Protein AF-A0A9X8R605-F1 (afdb_monomer_lite)

Structure (mmCIF, N/CA/C/O backbone):
data_AF-A0A9X8R605-F1
#
_entry.id   AF-A0A9X8R605-F1
#
loop_
_atom_site.group_PDB
_atom_site.id
_atom_site.type_symbol
_atom_site.label_atom_id
_atom_site.label_alt_id
_atom_site.label_comp_id
_atom_site.label_asym_id
_atom_site.label_entity_id
_atom_site.label_seq_id
_atom_site.pdbx_PDB_ins_code
_atom_site.Cartn_x
_atom_site.Cartn_y
_atom_site.Cartn_z
_atom_site.occupancy
_atom_site.B_iso_or_equiv
_atom_site.auth_seq_id
_atom_site.auth_comp_id
_atom_site.auth_asym_id
_atom_site.auth_atom_id
_atom_site.pdbx_PDB_model_num
ATOM 1 N N . MET A 1 1 ? -5.976 26.686 13.603 1.00 38.41 1 MET A N 1
ATOM 2 C CA . MET A 1 1 ? -5.845 25.350 12.985 1.00 38.41 1 MET A CA 1
ATOM 3 C C . MET A 1 1 ? -4.443 25.234 12.424 1.00 38.41 1 MET A C 1
ATOM 5 O O . MET A 1 1 ? -4.116 25.939 11.479 1.00 38.41 1 MET A O 1
ATOM 9 N N . THR A 1 2 ? -3.589 24.438 13.057 1.00 45.28 2 THR A N 1
ATOM 10 C CA . THR A 1 2 ? -2.290 24.055 12.496 1.00 45.28 2 THR A CA 1
ATOM 11 C C . THR A 1 2 ? -2.543 23.155 11.288 1.00 45.28 2 THR A C 1
ATOM 13 O O . THR A 1 2 ? -3.348 22.229 11.353 1.00 45.28 2 THR A O 1
ATOM 16 N N . VAL A 1 3 ? -1.917 23.461 10.152 1.00 56.66 3 VAL A N 1
ATOM 17 C CA . VAL A 1 3 ? -1.976 22.585 8.977 1.00 56.66 3 VAL A CA 1
ATOM 18 C C . VAL A 1 3 ? -1.284 21.279 9.362 1.00 56.66 3 VAL A C 1
ATOM 20 O O . VAL A 1 3 ? -0.132 21.308 9.789 1.00 56.66 3 VAL A O 1
ATOM 23 N N . SER A 1 4 ? -1.997 20.152 9.267 1.00 70.88 4 SER A N 1
ATOM 24 C CA . SER A 1 4 ? -1.422 18.835 9.562 1.00 70.88 4 SER A CA 1
ATOM 25 C C . SER A 1 4 ? -0.174 18.611 8.709 1.00 70.88 4 SER A C 1
ATOM 27 O O . SER A 1 4 ? -0.187 18.891 7.506 1.00 70.88 4 SER A O 1
ATOM 29 N N . GLU A 1 5 ? 0.886 18.082 9.323 1.00 83.81 5 GLU A N 1
ATOM 30 C CA . GLU A 1 5 ? 2.152 17.770 8.654 1.00 83.81 5 GLU A CA 1
ATOM 31 C C . GLU A 1 5 ? 1.947 16.913 7.392 1.00 83.81 5 GLU A C 1
ATOM 33 O O . GLU A 1 5 ? 2.614 17.126 6.385 1.00 83.81 5 GLU A O 1
ATOM 38 N N . TYR A 1 6 ? 0.943 16.032 7.414 1.00 88.50 6 TYR A N 1
ATOM 39 C CA . TYR A 1 6 ? 0.618 15.089 6.340 1.00 88.50 6 TYR A CA 1
ATOM 40 C C . TYR A 1 6 ? -0.532 15.558 5.436 1.00 88.50 6 TYR A C 1
ATOM 42 O O . TYR A 1 6 ? -1.102 14.771 4.677 1.00 88.50 6 TYR A O 1
ATOM 50 N N . SER A 1 7 ? -0.903 16.840 5.510 1.00 86.75 7 SER A N 1
ATOM 51 C CA . SER A 1 7 ? -2.018 17.411 4.739 1.00 86.75 7 SER A CA 1
ATOM 52 C C . SER A 1 7 ? -1.867 17.217 3.227 1.00 86.75 7 SER A C 1
ATOM 54 O O . SER A 1 7 ? -2.866 17.010 2.538 1.00 86.75 7 SER A O 1
ATOM 56 N N . GLU A 1 8 ? -0.638 17.217 2.710 1.00 91.56 8 GLU A N 1
ATOM 57 C CA . GLU A 1 8 ? -0.334 16.951 1.300 1.00 91.56 8 GLU A CA 1
ATOM 58 C C . GLU A 1 8 ? -0.683 15.516 0.879 1.00 91.56 8 GLU A C 1
ATOM 60 O O . GLU A 1 8 ? -1.299 15.321 -0.171 1.00 91.56 8 GLU A O 1
ATOM 65 N N . LEU A 1 9 ? -0.368 14.521 1.718 1.00 92.56 9 LEU A N 1
ATOM 66 C CA . LEU A 1 9 ? -0.674 13.112 1.464 1.00 92.56 9 LEU A CA 1
ATOM 67 C C . LEU A 1 9 ? -2.181 12.867 1.537 1.00 92.56 9 LEU A C 1
ATOM 69 O O . LEU A 1 9 ? -2.758 12.244 0.646 1.00 92.56 9 LEU A O 1
ATOM 73 N N . LEU A 1 10 ? -2.837 13.428 2.555 1.00 89.75 10 LEU A N 1
ATOM 74 C CA . LEU A 1 10 ? -4.291 13.367 2.687 1.00 89.75 10 LEU A CA 1
ATOM 75 C C . LEU A 1 10 ? -4.987 14.001 1.473 1.00 89.75 10 LEU A C 1
ATOM 77 O O . LEU A 1 10 ? -5.923 13.427 0.916 1.00 89.75 10 LEU A O 1
ATOM 81 N N . SER A 1 11 ? -4.507 15.166 1.033 1.00 90.06 11 SER A N 1
ATOM 82 C CA . SER A 1 11 ? -5.051 15.868 -0.133 1.00 90.06 11 SER A CA 1
ATOM 83 C C . SER A 1 11 ? -4.856 15.065 -1.415 1.00 90.06 11 SER A C 1
ATOM 85 O O . SER A 1 11 ? -5.794 14.954 -2.196 1.00 90.06 11 SER A O 1
ATOM 87 N N . ALA A 1 12 ? -3.683 14.456 -1.617 1.00 91.00 12 ALA A N 1
ATOM 88 C CA . ALA A 1 12 ? -3.402 13.612 -2.777 1.00 91.00 12 ALA A CA 1
ATOM 89 C C . ALA A 1 12 ? -4.368 12.417 -2.869 1.00 91.00 12 ALA A C 1
ATOM 91 O O . ALA A 1 12 ? -4.915 12.138 -3.938 1.00 91.00 12 ALA A O 1
ATOM 92 N N . GLY A 1 13 ? -4.611 11.751 -1.740 1.00 88.81 13 GLY A N 1
ATOM 93 C CA . GLY A 1 13 ? -5.547 10.638 -1.624 1.00 88.81 13 GLY A CA 1
ATOM 94 C C . GLY A 1 13 ? -6.999 11.008 -1.892 1.00 88.81 13 GLY A C 1
ATOM 95 O O . GLY A 1 13 ? -7.659 10.401 -2.737 1.00 88.81 13 GLY A O 1
ATOM 96 N N . ASN A 1 14 ? -7.475 12.041 -1.198 1.00 86.56 14 ASN A N 1
ATOM 97 C CA . ASN A 1 14 ? -8.842 12.538 -1.336 1.00 86.56 14 ASN A CA 1
ATOM 98 C C . ASN A 1 14 ? -9.106 13.090 -2.731 1.00 86.56 14 ASN A C 1
ATOM 100 O O . ASN A 1 14 ? -10.190 12.894 -3.276 1.00 86.56 14 ASN A O 1
ATOM 104 N N . ASP A 1 15 ? -8.130 13.791 -3.313 1.00 87.06 15 ASP A N 1
ATOM 105 C CA . ASP A 1 15 ? -8.229 14.244 -4.687 1.00 87.06 15 ASP A CA 1
ATOM 106 C C . ASP A 1 15 ? -8.423 13.036 -5.586 1.00 87.06 15 ASP A C 1
ATOM 108 O O . ASP A 1 15 ? -9.448 12.989 -6.257 1.00 87.06 15 ASP A O 1
ATOM 112 N N . PHE A 1 16 ? -7.521 12.048 -5.551 1.00 84.81 16 PHE A N 1
ATOM 113 C CA . PHE A 1 16 ? -7.601 10.849 -6.388 1.00 84.81 16 PHE A CA 1
A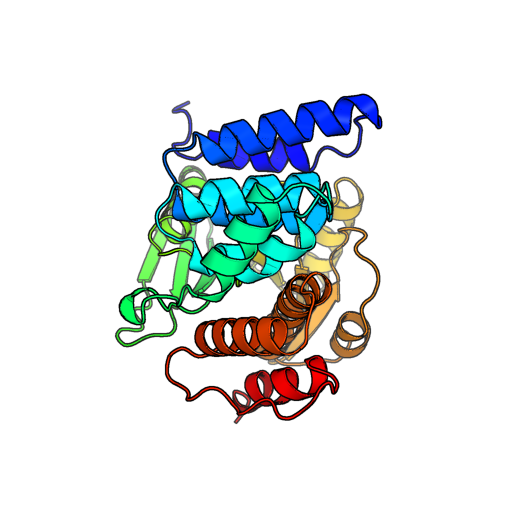TOM 114 C C . PHE A 1 16 ? -8.982 10.173 -6.328 1.00 84.81 16 PHE A C 1
ATOM 116 O O . PHE A 1 16 ? -9.586 9.980 -7.384 1.00 84.81 16 PHE A O 1
ATOM 123 N N . GLY A 1 17 ? -9.522 9.938 -5.126 1.00 75.62 17 GLY A N 1
ATOM 124 C CA . GLY A 1 17 ? -10.799 9.239 -4.923 1.00 75.62 17 GLY A CA 1
ATOM 125 C C . GLY A 1 17 ? -12.074 9.990 -5.331 1.00 75.62 17 GLY A C 1
ATOM 126 O O . GLY A 1 17 ? -13.156 9.406 -5.377 1.00 75.62 17 GLY A O 1
ATOM 127 N N . ARG A 1 18 ? -12.012 11.285 -5.682 1.00 72.06 18 ARG A N 1
ATOM 128 C CA . ARG A 1 18 ? -13.206 12.006 -6.175 1.00 72.06 18 ARG A CA 1
ATOM 129 C C . ARG A 1 18 ? -13.682 11.429 -7.521 1.00 72.06 1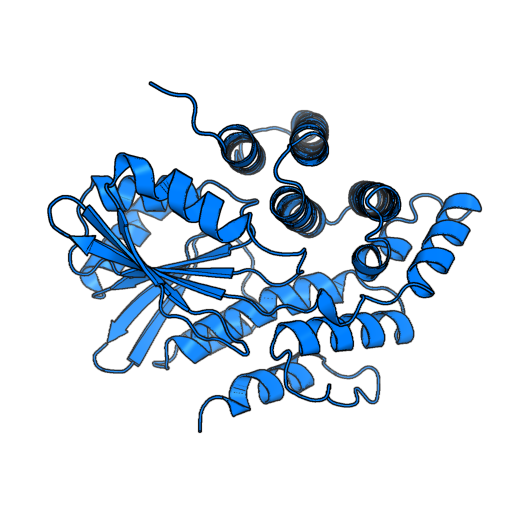8 ARG A C 1
ATOM 131 O O . ARG A 1 18 ? -13.069 11.672 -8.557 1.00 72.06 18 ARG A O 1
ATOM 138 N N . ARG A 1 19 ? -14.807 10.708 -7.519 1.00 59.22 19 ARG A N 1
ATOM 139 C CA . ARG A 1 19 ? -15.358 9.973 -8.681 1.00 59.22 19 ARG A CA 1
ATOM 140 C C . ARG A 1 19 ? -15.967 10.845 -9.801 1.00 59.22 19 ARG A C 1
ATOM 142 O O . ARG A 1 19 ? -16.282 10.319 -10.861 1.00 59.22 19 ARG A O 1
ATOM 149 N N . ASN A 1 20 ? -16.104 12.162 -9.613 1.00 53.03 20 ASN A N 1
ATOM 150 C CA . ASN A 1 20 ? -16.919 13.036 -10.482 1.00 53.03 20 ASN A CA 1
ATOM 151 C C . ASN A 1 20 ? -16.164 13.809 -11.580 1.00 53.03 20 ASN A C 1
ATOM 153 O O . ASN A 1 20 ? -16.689 14.778 -12.126 1.00 53.03 20 ASN A O 1
ATOM 157 N N . ASP A 1 21 ? -14.962 13.383 -11.954 1.00 51.34 21 ASP A N 1
ATOM 158 C CA . ASP A 1 21 ? -14.164 14.094 -12.951 1.00 51.34 21 ASP A CA 1
ATOM 159 C C . ASP A 1 21 ? -14.176 13.329 -14.284 1.00 51.34 21 ASP A C 1
ATOM 161 O O . ASP A 1 21 ? -13.645 12.226 -14.379 1.00 51.34 21 ASP A O 1
ATOM 165 N N . GLY A 1 22 ? -14.743 13.913 -15.347 1.00 51.03 22 GLY A N 1
ATOM 166 C CA . GLY A 1 22 ? -14.735 13.327 -16.696 1.00 51.03 22 GLY A CA 1
ATOM 167 C C . GLY A 1 22 ? -13.338 12.916 -17.214 1.00 51.03 22 GLY A C 1
ATOM 168 O O . GLY A 1 22 ? -12.294 13.280 -16.668 1.00 51.03 22 GLY A O 1
ATOM 169 N N . VAL A 1 23 ? -13.286 12.181 -18.330 1.00 54.84 23 VAL A N 1
ATOM 170 C CA . VAL A 1 23 ? -12.059 11.514 -18.833 1.00 54.84 23 VAL A CA 1
ATOM 171 C C . VAL A 1 23 ? -10.857 12.463 -19.018 1.00 54.84 23 VAL A C 1
ATOM 173 O O . VAL A 1 23 ? -9.728 12.115 -18.679 1.00 54.84 23 VAL A O 1
ATOM 176 N N . ARG A 1 24 ? -11.070 13.696 -19.509 1.00 51.62 24 ARG A N 1
ATOM 177 C CA . ARG A 1 24 ? -9.990 14.697 -19.684 1.00 51.62 24 ARG A CA 1
ATOM 178 C C . ARG A 1 24 ? -9.532 15.347 -18.373 1.00 51.62 24 ARG A C 1
ATOM 180 O O . ARG A 1 24 ? -8.374 15.747 -18.272 1.00 51.62 24 ARG A O 1
ATOM 187 N N . SER A 1 25 ? -10.412 15.471 -17.383 1.00 60.22 25 SER A N 1
ATOM 188 C CA . SER A 1 25 ? -10.047 15.941 -16.040 1.00 60.22 25 SER A CA 1
ATOM 189 C C . SER A 1 25 ? -9.289 14.869 -15.255 1.00 60.22 25 SER A C 1
ATOM 191 O O . SER A 1 25 ? -8.388 15.218 -14.496 1.00 60.22 25 SER A O 1
ATOM 193 N N . SER A 1 26 ? -9.553 13.584 -15.523 1.00 65.06 26 SER A N 1
ATOM 194 C CA . SER A 1 26 ? -8.867 12.451 -14.888 1.00 65.06 26 SER A CA 1
ATOM 195 C C . SER A 1 26 ? -7.351 12.433 -15.148 1.00 65.06 26 SER A C 1
ATOM 197 O O . SER A 1 26 ? -6.566 12.289 -14.212 1.00 65.06 26 SER A O 1
ATOM 199 N N . SER A 1 27 ? -6.890 12.706 -16.377 1.00 70.19 27 SER A N 1
ATOM 200 C CA . SER A 1 27 ? -5.445 12.713 -16.683 1.00 70.19 27 SER A CA 1
ATOM 201 C C . SER A 1 27 ? -4.687 13.882 -16.037 1.00 70.19 27 SER A C 1
ATOM 203 O O . SER A 1 27 ? -3.589 13.697 -15.508 1.00 70.19 27 SER A O 1
ATOM 205 N N . ARG A 1 28 ? -5.278 15.087 -16.018 1.00 78.50 28 ARG A N 1
ATOM 206 C CA . ARG A 1 28 ? -4.700 16.263 -15.336 1.00 78.50 28 ARG A CA 1
ATOM 207 C C . ARG A 1 28 ? -4.629 16.057 -13.828 1.00 78.50 28 ARG A C 1
ATOM 209 O O . ARG A 1 28 ? -3.625 16.393 -13.204 1.00 78.50 28 ARG A O 1
ATOM 216 N N . LYS A 1 29 ? -5.684 15.482 -13.259 1.00 82.88 29 LYS A N 1
ATOM 217 C CA . LYS A 1 29 ? -5.779 15.122 -11.848 1.00 82.88 29 LYS A CA 1
ATOM 218 C C . LYS A 1 29 ? -4.738 14.077 -11.459 1.00 82.88 29 LYS A C 1
ATOM 220 O O . LYS A 1 29 ? -3.982 14.305 -10.523 1.00 82.88 29 LYS A O 1
ATOM 225 N N . SER A 1 30 ? -4.632 12.997 -12.229 1.00 86.69 30 SER A N 1
ATOM 226 C CA . SER A 1 30 ? -3.612 11.961 -12.061 1.00 86.69 30 SER A CA 1
ATOM 227 C C . SER A 1 30 ? -2.196 12.553 -12.063 1.00 86.69 30 SER A C 1
ATOM 229 O O . SER A 1 30 ? -1.405 12.279 -11.162 1.00 86.69 30 SER A O 1
ATOM 231 N N . ALA A 1 31 ? -1.878 13.426 -13.026 1.00 89.25 31 ALA A N 1
ATOM 232 C CA . ALA A 1 31 ? -0.584 14.106 -13.086 1.00 89.25 31 ALA A CA 1
ATOM 233 C C . ALA A 1 31 ? -0.335 15.022 -11.875 1.00 89.25 31 ALA A C 1
ATOM 235 O O . ALA A 1 31 ? 0.771 15.018 -11.333 1.00 89.25 31 ALA A O 1
ATOM 236 N N . ARG A 1 32 ? -1.353 15.771 -11.426 1.00 91.69 32 ARG A N 1
ATOM 237 C CA . ARG A 1 32 ? -1.274 16.625 -10.231 1.00 91.69 32 ARG A CA 1
ATOM 238 C C . ARG A 1 32 ? -0.984 15.805 -8.976 1.00 91.69 32 ARG A C 1
ATOM 240 O O . ARG A 1 32 ? -0.039 16.128 -8.266 1.00 91.69 32 ARG A O 1
ATOM 247 N N . VAL A 1 33 ? -1.749 14.739 -8.745 1.00 93.44 33 VAL A N 1
ATOM 248 C CA . VAL A 1 33 ? -1.576 13.836 -7.596 1.00 93.44 33 VAL A CA 1
ATOM 249 C C . VAL A 1 33 ? -0.177 13.225 -7.605 1.00 93.44 33 VAL A C 1
ATOM 251 O O . VAL A 1 33 ? 0.533 13.298 -6.607 1.00 93.44 33 VAL A O 1
ATOM 254 N N . SER A 1 34 ? 0.283 12.713 -8.749 1.00 94.56 34 SER A N 1
ATOM 255 C CA . SER A 1 34 ? 1.627 12.136 -8.834 1.00 94.56 34 SER A CA 1
ATOM 256 C C . SER A 1 34 ? 2.735 13.159 -8.609 1.00 94.56 34 SER A C 1
ATOM 258 O O . SER A 1 34 ? 3.759 12.814 -8.028 1.00 94.56 34 SER A O 1
ATOM 260 N N . LYS A 1 35 ? 2.547 14.407 -9.059 1.00 94.50 35 LYS A N 1
ATOM 261 C CA . LYS A 1 35 ? 3.488 15.496 -8.785 1.00 94.50 35 LYS A CA 1
ATOM 262 C C . LYS A 1 35 ? 3.550 15.793 -7.286 1.00 94.50 35 LYS A C 1
ATOM 264 O O . LYS A 1 35 ? 4.645 15.815 -6.740 1.00 94.50 35 LYS A O 1
ATOM 269 N N . MET A 1 36 ? 2.397 15.941 -6.627 1.00 94.94 36 MET A N 1
ATOM 270 C CA . MET A 1 36 ? 2.321 16.165 -5.177 1.00 94.94 36 MET A CA 1
ATOM 271 C C . MET A 1 36 ? 3.039 15.056 -4.399 1.00 94.94 36 MET A C 1
ATOM 273 O O . MET A 1 36 ? 3.869 15.345 -3.544 1.00 94.94 36 MET A O 1
ATOM 277 N N . LEU A 1 37 ? 2.778 13.790 -4.737 1.00 95.94 37 LEU A N 1
ATOM 278 C CA . LEU A 1 37 ? 3.428 12.651 -4.085 1.00 95.94 37 LEU A CA 1
ATOM 279 C C . LEU A 1 37 ? 4.933 12.592 -4.382 1.00 95.94 37 LEU A C 1
ATOM 281 O O . LEU A 1 37 ? 5.725 12.331 -3.486 1.00 95.94 37 LEU A O 1
ATOM 285 N N . TYR A 1 38 ? 5.353 12.874 -5.618 1.00 95.12 38 TYR A N 1
ATOM 286 C CA . TYR A 1 38 ? 6.773 12.918 -5.970 1.00 95.12 38 TYR A CA 1
ATOM 287 C C . TYR A 1 38 ? 7.531 14.025 -5.224 1.00 95.12 38 TYR A C 1
ATOM 289 O O . TYR A 1 38 ? 8.686 13.825 -4.845 1.00 95.12 38 TYR A O 1
ATOM 297 N N . GLU A 1 39 ? 6.903 15.180 -5.003 1.00 94.50 39 GLU A N 1
ATOM 298 C CA . GLU A 1 39 ? 7.506 16.341 -4.339 1.00 94.50 39 GLU A CA 1
ATOM 299 C C . GLU A 1 39 ? 7.449 16.255 -2.804 1.00 94.50 39 GLU A C 1
ATOM 301 O O . GLU A 1 39 ? 8.308 16.844 -2.153 1.00 94.50 39 GLU A O 1
ATOM 306 N N . SER A 1 40 ? 6.539 15.454 -2.236 1.00 94.50 40 SER A N 1
ATOM 307 C CA . SER A 1 40 ? 6.346 15.276 -0.785 1.00 94.50 40 SER A CA 1
ATOM 308 C C . SER A 1 40 ? 7.643 15.007 -0.018 1.00 94.50 40 SER A C 1
ATOM 310 O O . SER A 1 40 ? 8.498 14.254 -0.483 1.00 94.50 40 SER A O 1
ATOM 312 N N . LYS A 1 41 ? 7.794 15.560 1.189 1.00 92.38 41 LYS A N 1
ATOM 313 C CA . LYS A 1 41 ? 8.948 15.256 2.061 1.00 92.38 41 LYS A CA 1
ATOM 314 C C . LYS A 1 41 ? 8.887 13.847 2.678 1.00 92.38 41 LYS A C 1
ATOM 316 O O . LYS A 1 41 ? 9.922 13.300 3.048 1.00 92.38 41 LYS A O 1
ATOM 321 N N . HIS A 1 42 ? 7.702 13.242 2.715 1.00 91.38 42 HIS A N 1
ATOM 322 C CA . HIS A 1 42 ? 7.409 11.930 3.300 1.00 91.38 42 HIS A CA 1
ATOM 323 C C . HIS A 1 42 ? 7.654 10.811 2.278 1.00 91.38 42 HIS A C 1
ATOM 325 O O . HIS A 1 42 ? 6.722 10.205 1.739 1.00 91.38 42 HIS A O 1
ATOM 331 N N . LYS A 1 43 ? 8.919 10.613 1.878 1.00 90.81 43 LYS A N 1
ATOM 332 C CA . LYS A 1 43 ? 9.268 9.825 0.678 1.00 90.81 43 LYS A CA 1
ATOM 333 C C . LYS A 1 43 ? 8.830 8.358 0.734 1.00 90.81 43 LYS A C 1
ATOM 335 O O . LYS A 1 43 ? 8.148 7.951 -0.205 1.00 90.81 43 LYS A O 1
ATOM 340 N N . PRO A 1 44 ? 9.141 7.553 1.769 1.00 91.38 44 PRO A N 1
ATOM 341 C CA . PRO A 1 44 ? 8.726 6.151 1.767 1.00 91.38 44 PRO A CA 1
ATOM 342 C C . PRO A 1 44 ? 7.206 6.001 1.658 1.00 91.38 44 PRO A C 1
ATOM 344 O O . PRO A 1 44 ? 6.720 5.225 0.832 1.00 91.38 44 PRO A O 1
ATOM 347 N N . LEU A 1 45 ? 6.447 6.805 2.410 1.00 94.56 45 LEU A N 1
ATOM 348 C CA . LEU A 1 45 ? 4.989 6.761 2.394 1.00 94.56 45 LEU A CA 1
ATOM 349 C C . LEU A 1 45 ? 4.404 7.258 1.063 1.00 94.56 45 LEU A C 1
ATOM 351 O O . LEU A 1 45 ? 3.586 6.569 0.456 1.00 94.56 45 LEU A O 1
ATOM 355 N N . SER A 1 46 ? 4.860 8.402 0.549 1.00 96.50 46 SER A N 1
ATOM 356 C CA . SER A 1 46 ? 4.401 8.941 -0.742 1.00 96.50 46 SER A CA 1
ATOM 357 C C . SER A 1 46 ? 4.752 8.036 -1.930 1.00 96.50 46 SER A C 1
ATOM 359 O O . SER A 1 46 ? 3.961 7.912 -2.866 1.00 96.50 46 SER A O 1
ATOM 361 N N . PHE A 1 47 ? 5.881 7.326 -1.887 1.00 97.19 47 PHE A N 1
ATOM 362 C CA . PHE A 1 47 ? 6.233 6.298 -2.868 1.00 97.19 47 PHE A CA 1
ATOM 363 C C . PHE A 1 47 ? 5.287 5.100 -2.817 1.00 97.19 47 PHE A C 1
ATOM 365 O O . PHE A 1 47 ? 4.858 4.615 -3.866 1.00 97.19 47 PHE A O 1
ATOM 372 N N . ARG A 1 48 ? 4.895 4.654 -1.621 1.00 96.44 48 ARG A N 1
ATOM 373 C CA . ARG A 1 48 ? 3.860 3.621 -1.467 1.00 96.44 48 ARG A CA 1
ATOM 374 C C . ARG A 1 48 ? 2.505 4.107 -1.994 1.00 96.44 48 ARG A C 1
ATOM 376 O O . ARG A 1 48 ? 1.819 3.350 -2.676 1.00 96.44 48 ARG A O 1
ATOM 383 N N . MET A 1 49 ? 2.153 5.379 -1.796 1.00 96.62 49 MET A N 1
ATOM 384 C CA . MET A 1 49 ? 0.953 5.979 -2.401 1.00 96.62 49 MET A CA 1
ATOM 385 C C . MET A 1 49 ? 1.037 6.045 -3.937 1.00 96.62 49 MET A C 1
ATOM 387 O O . MET A 1 49 ? 0.050 5.771 -4.619 1.00 96.62 49 MET A O 1
ATOM 391 N N . LEU A 1 50 ? 2.214 6.334 -4.511 1.00 96.75 50 LEU A N 1
ATOM 392 C CA . LEU A 1 50 ? 2.438 6.265 -5.963 1.00 96.75 50 LEU A CA 1
ATOM 393 C C . LEU A 1 50 ? 2.253 4.843 -6.504 1.00 96.75 50 LEU A C 1
ATOM 395 O O . LEU A 1 50 ? 1.719 4.682 -7.601 1.00 96.75 50 LEU A O 1
ATOM 399 N N . VAL A 1 51 ? 2.648 3.815 -5.745 1.00 96.50 51 VAL A N 1
ATOM 400 C CA . VAL A 1 51 ? 2.373 2.409 -6.085 1.00 96.50 51 VAL A CA 1
ATOM 401 C C . VAL A 1 51 ? 0.872 2.138 -6.105 1.00 96.50 51 VAL A C 1
ATOM 403 O O . VAL A 1 51 ? 0.386 1.547 -7.069 1.00 96.50 51 VAL A O 1
ATOM 406 N N . GLN A 1 52 ? 0.123 2.592 -5.090 1.00 93.44 52 GLN A N 1
ATOM 407 C CA . GLN A 1 52 ? -1.341 2.463 -5.078 1.00 93.44 52 GLN A CA 1
ATOM 408 C C . GLN A 1 52 ? -1.956 3.131 -6.310 1.00 93.44 52 GLN A C 1
ATOM 410 O O . GLN A 1 52 ? -2.757 2.513 -7.012 1.00 93.44 52 GLN A O 1
ATOM 415 N N . GLN A 1 53 ? -1.518 4.353 -6.624 1.00 93.81 53 GLN A N 1
ATOM 416 C CA . GLN A 1 53 ? -1.985 5.094 -7.791 1.00 93.81 53 GLN A CA 1
ATOM 417 C C . GLN A 1 53 ? -1.682 4.332 -9.088 1.00 93.81 53 GLN A C 1
ATOM 419 O O . GLN A 1 53 ? -2.558 4.175 -9.936 1.00 93.81 53 GLN A O 1
ATOM 424 N N . ALA A 1 54 ? -0.456 3.824 -9.238 1.00 94.06 54 ALA A N 1
ATOM 425 C CA . ALA A 1 54 ? -0.030 3.097 -10.426 1.00 94.06 54 ALA A CA 1
ATOM 426 C C . ALA A 1 54 ? -0.829 1.816 -10.655 1.00 94.06 54 ALA A C 1
ATOM 428 O O . ALA A 1 54 ? -1.258 1.560 -11.778 1.00 94.06 54 ALA A O 1
ATOM 429 N N . LEU A 1 55 ? -1.060 1.040 -9.598 1.00 91.25 55 LEU A N 1
ATOM 430 C CA . LEU A 1 55 ? -1.807 -0.211 -9.678 1.00 91.25 55 LEU A CA 1
ATOM 431 C C . LEU A 1 55 ? -3.303 0.013 -9.940 1.00 91.25 55 LEU A C 1
ATOM 433 O O . LEU A 1 55 ? -3.906 -0.782 -10.654 1.00 91.25 55 LEU A O 1
ATOM 437 N N . ARG A 1 56 ? -3.891 1.101 -9.421 1.00 88.62 56 ARG A N 1
ATOM 438 C CA . ARG A 1 56 ? -5.284 1.482 -9.715 1.00 88.62 56 ARG A CA 1
ATOM 439 C C . ARG A 1 56 ? -5.462 1.999 -11.141 1.00 88.62 56 ARG A C 1
ATOM 441 O O . ARG A 1 56 ? -6.441 1.661 -11.792 1.00 88.62 56 ARG A O 1
ATOM 448 N N . GLU A 1 57 ? -4.532 2.819 -11.631 1.00 89.25 57 GLU A N 1
ATOM 449 C CA . GLU A 1 57 ? -4.604 3.360 -12.994 1.00 89.25 57 GLU A CA 1
ATOM 450 C C . GLU A 1 57 ? -4.267 2.308 -14.055 1.00 89.25 57 GLU A C 1
ATOM 452 O O . GLU A 1 57 ? -4.838 2.331 -15.142 1.00 89.25 57 GLU A O 1
ATOM 457 N N . GLY A 1 58 ? -3.321 1.407 -13.779 1.00 90.12 58 GLY A N 1
ATOM 458 C CA . GLY A 1 58 ? -3.007 0.281 -14.660 1.00 90.12 58 GLY A CA 1
ATOM 459 C C . GLY A 1 58 ? -2.403 0.661 -16.020 1.00 90.12 58 GLY A C 1
ATOM 460 O O . GLY A 1 58 ? -2.382 -0.163 -16.933 1.00 90.12 58 GLY A O 1
ATOM 461 N N . THR A 1 59 ? -1.935 1.903 -16.204 1.00 92.19 59 THR A N 1
ATOM 462 C CA . THR A 1 59 ? -1.470 2.392 -17.516 1.00 92.19 59 THR A CA 1
ATOM 463 C C . THR A 1 59 ? 0.050 2.278 -17.692 1.00 92.19 59 THR A C 1
ATOM 465 O O . THR A 1 59 ? 0.807 2.589 -16.766 1.00 92.19 59 THR A O 1
ATOM 468 N N . PRO A 1 60 ? 0.543 1.985 -18.916 1.00 94.00 60 PRO A N 1
ATOM 469 C CA . PRO A 1 60 ? 1.977 2.009 -19.217 1.00 94.00 60 PRO A CA 1
ATOM 470 C C . PRO A 1 60 ? 2.649 3.352 -18.905 1.00 94.00 60 PRO A C 1
ATOM 472 O O . PRO A 1 60 ? 3.784 3.392 -18.442 1.00 94.00 60 PRO A O 1
ATOM 475 N N . HIS A 1 61 ? 1.953 4.475 -19.109 1.00 93.88 61 HIS A N 1
ATOM 476 C CA . HIS A 1 61 ? 2.497 5.796 -18.784 1.00 93.88 61 HIS A CA 1
ATOM 477 C C . HIS A 1 61 ? 2.752 5.970 -17.286 1.00 93.88 61 HIS A C 1
ATOM 479 O O . HIS A 1 61 ? 3.779 6.539 -16.907 1.00 93.88 61 HIS A O 1
ATOM 485 N N . ARG A 1 62 ? 1.847 5.468 -16.439 1.00 93.88 62 ARG A N 1
ATOM 486 C CA . ARG A 1 62 ? 2.004 5.547 -14.989 1.00 93.88 62 ARG A CA 1
ATOM 487 C C . ARG A 1 62 ? 3.075 4.585 -14.483 1.00 93.88 62 ARG A C 1
ATOM 489 O O . ARG A 1 62 ? 3.886 4.981 -13.650 1.00 93.88 62 ARG A O 1
ATOM 496 N N . PHE A 1 63 ? 3.143 3.382 -15.051 1.00 96.44 63 PHE A N 1
ATOM 497 C CA . PHE A 1 63 ? 4.219 2.426 -14.783 1.00 96.44 63 PHE A CA 1
ATOM 498 C C . PHE A 1 63 ? 5.593 2.979 -15.173 1.00 96.44 63 PHE A C 1
ATOM 500 O O . PHE A 1 63 ? 6.530 2.903 -14.387 1.00 96.44 63 PHE A O 1
ATOM 507 N N . ARG A 1 64 ? 5.706 3.642 -16.330 1.00 96.38 64 ARG A N 1
ATOM 508 C CA . ARG A 1 64 ? 6.937 4.339 -16.729 1.00 96.38 64 ARG A CA 1
ATOM 509 C C . ARG A 1 64 ? 7.327 5.416 -15.723 1.00 96.38 64 ARG A C 1
ATOM 511 O O . ARG A 1 64 ? 8.474 5.474 -15.298 1.00 96.38 64 ARG A O 1
ATOM 518 N N . PHE A 1 65 ? 6.363 6.255 -15.336 1.00 96.31 65 PHE A N 1
ATOM 519 C CA . PHE A 1 65 ? 6.593 7.332 -14.379 1.00 96.31 65 PHE A CA 1
ATOM 520 C C . PHE A 1 65 ? 7.138 6.801 -13.049 1.00 96.31 65 PHE A C 1
ATOM 522 O O . PHE A 1 65 ? 8.157 7.297 -12.581 1.00 96.31 65 PHE A O 1
ATOM 529 N N . ILE A 1 66 ? 6.503 5.784 -12.455 1.00 96.38 66 ILE A N 1
ATOM 530 C CA . ILE A 1 66 ? 6.963 5.240 -11.170 1.00 96.38 66 ILE A CA 1
ATOM 531 C C . ILE A 1 66 ? 8.326 4.542 -11.296 1.00 96.38 66 ILE A C 1
ATOM 533 O O . ILE A 1 66 ? 9.167 4.701 -10.415 1.00 96.38 66 ILE A O 1
ATOM 537 N N . THR A 1 67 ? 8.602 3.864 -12.419 1.00 97.25 67 THR A N 1
ATOM 538 C CA . THR A 1 67 ? 9.940 3.327 -12.713 1.00 97.25 67 THR A CA 1
ATOM 539 C C . THR A 1 67 ? 10.999 4.429 -12.719 1.00 97.25 67 THR A C 1
ATOM 541 O O . THR A 1 67 ? 12.035 4.278 -12.072 1.00 97.25 67 THR A O 1
ATOM 544 N N . ASP A 1 68 ? 10.739 5.550 -13.395 1.00 96.06 68 ASP A N 1
ATOM 545 C CA . ASP A 1 68 ? 11.669 6.682 -13.441 1.00 96.06 68 ASP A CA 1
ATOM 546 C C . ASP A 1 68 ? 11.872 7.316 -12.056 1.00 96.06 68 ASP A C 1
ATOM 548 O O . ASP A 1 68 ? 13.000 7.673 -11.710 1.00 96.06 68 ASP A O 1
ATOM 552 N N . VAL A 1 69 ? 10.807 7.433 -11.253 1.00 96.75 69 VAL A N 1
ATOM 553 C CA . VAL A 1 69 ? 10.876 7.937 -9.871 1.00 96.75 69 VAL A CA 1
ATOM 554 C C . VAL A 1 69 ? 11.779 7.052 -9.016 1.00 96.75 69 VAL A C 1
ATOM 556 O O . VAL A 1 69 ? 12.725 7.552 -8.414 1.00 96.75 69 VAL A O 1
ATOM 559 N N . PHE A 1 70 ? 11.551 5.739 -9.002 1.00 97.31 70 PHE A N 1
ATOM 560 C CA . PHE A 1 70 ? 12.325 4.811 -8.172 1.00 97.31 70 PHE A CA 1
ATOM 561 C C . PHE A 1 70 ? 13.782 4.695 -8.594 1.00 97.31 70 PHE A C 1
ATOM 563 O O . PHE A 1 70 ? 14.661 4.588 -7.741 1.00 97.31 70 PHE A O 1
ATOM 570 N N . CYS A 1 71 ? 14.064 4.791 -9.892 1.00 95.75 71 CYS A N 1
ATOM 571 C CA . CYS A 1 71 ? 15.445 4.813 -10.351 1.00 95.75 71 CYS A CA 1
ATOM 572 C C . CYS A 1 71 ? 16.184 6.110 -9.993 1.00 95.75 71 CYS A C 1
ATOM 574 O O . CYS A 1 71 ? 17.405 6.093 -9.929 1.00 95.75 71 CYS A O 1
ATOM 576 N N . LYS A 1 72 ? 15.476 7.231 -9.796 1.00 94.44 72 LYS A N 1
ATOM 577 C CA . LYS A 1 72 ? 16.070 8.492 -9.314 1.00 94.44 72 LYS A CA 1
ATOM 578 C C . LYS A 1 72 ? 16.216 8.543 -7.794 1.00 94.44 72 LYS A C 1
ATOM 580 O O . LYS A 1 72 ? 16.997 9.342 -7.301 1.00 94.44 72 LYS A O 1
ATOM 585 N N . ALA A 1 73 ? 15.433 7.745 -7.075 1.00 92.12 73 ALA A N 1
ATOM 586 C CA . ALA A 1 73 ? 15.391 7.713 -5.618 1.00 92.12 73 ALA A CA 1
ATOM 587 C C . ALA A 1 73 ? 16.257 6.592 -5.013 1.00 92.12 73 ALA A C 1
ATOM 589 O O . ALA A 1 73 ? 15.997 6.170 -3.891 1.00 92.12 73 ALA A O 1
ATOM 590 N N . ASP A 1 74 ? 17.221 6.062 -5.774 1.00 87.56 74 ASP A N 1
ATOM 591 C CA . ASP A 1 74 ? 18.136 4.984 -5.367 1.00 87.56 74 ASP A CA 1
ATOM 592 C C . ASP A 1 74 ? 17.457 3.696 -4.854 1.00 87.56 74 ASP A C 1
ATOM 594 O O . ASP A 1 74 ? 18.064 2.867 -4.181 1.00 87.56 74 ASP A O 1
ATOM 598 N N . ILE A 1 75 ? 16.201 3.464 -5.253 1.00 94.88 75 ILE A N 1
ATOM 599 C CA . ILE A 1 75 ? 15.421 2.252 -4.949 1.00 94.88 75 ILE A CA 1
ATOM 600 C C . ILE A 1 75 ? 14.962 1.551 -6.230 1.00 94.88 75 ILE A C 1
ATOM 602 O O . ILE A 1 75 ? 13.860 1.015 -6.314 1.00 94.88 75 ILE A O 1
ATOM 606 N N . ALA A 1 76 ? 15.815 1.543 -7.257 1.00 96.12 76 ALA A N 1
ATOM 607 C CA . ALA A 1 76 ? 15.506 0.985 -8.576 1.00 96.12 76 ALA A CA 1
ATOM 608 C C . ALA A 1 76 ? 14.976 -0.464 -8.533 1.00 96.12 76 ALA A C 1
ATOM 610 O O . ALA A 1 76 ? 14.165 -0.833 -9.377 1.00 96.12 76 ALA A O 1
ATOM 611 N N . TRP A 1 77 ? 15.360 -1.264 -7.531 1.00 95.19 77 TRP A N 1
ATOM 612 C CA . TRP A 1 77 ? 14.825 -2.613 -7.300 1.00 95.19 77 TRP A CA 1
ATOM 613 C C . TRP A 1 77 ? 13.292 -2.636 -7.144 1.00 95.19 77 TRP A C 1
ATOM 615 O O . TRP A 1 77 ? 12.641 -3.574 -7.599 1.00 95.19 77 TRP A O 1
ATOM 625 N N . ALA A 1 78 ? 12.695 -1.585 -6.570 1.00 96.38 78 ALA A N 1
ATOM 626 C CA . ALA A 1 78 ? 11.251 -1.467 -6.377 1.00 96.38 78 ALA A CA 1
ATOM 627 C C . ALA A 1 78 ? 10.497 -1.190 -7.691 1.00 96.38 78 ALA A C 1
ATOM 629 O O . ALA A 1 78 ? 9.274 -1.315 -7.763 1.00 96.38 78 ALA A O 1
ATOM 630 N N . ALA A 1 79 ? 11.204 -0.819 -8.763 1.00 97.31 79 ALA A N 1
ATOM 631 C CA . ALA A 1 79 ? 10.599 -0.589 -10.070 1.00 97.31 79 ALA A CA 1
ATOM 632 C C . ALA A 1 79 ? 10.317 -1.884 -10.842 1.00 97.31 79 ALA A C 1
ATOM 634 O O . ALA A 1 79 ? 9.660 -1.827 -11.885 1.00 97.31 79 ALA A O 1
ATOM 635 N N . LEU A 1 80 ? 10.804 -3.031 -10.357 1.00 96.50 80 LEU A N 1
ATOM 636 C CA . LEU A 1 80 ? 10.772 -4.307 -11.070 1.00 96.50 80 LEU A CA 1
ATOM 637 C C . LEU A 1 80 ? 9.377 -4.710 -11.582 1.00 96.50 80 LEU A C 1
ATOM 639 O O . LEU A 1 80 ? 9.285 -5.067 -12.760 1.00 96.50 80 LEU A O 1
ATOM 643 N N . PRO A 1 81 ? 8.279 -4.585 -10.802 1.00 95.69 81 PRO A N 1
ATOM 644 C CA . PRO A 1 81 ? 6.949 -4.943 -11.299 1.00 95.69 81 PRO A CA 1
ATOM 645 C C . PRO A 1 81 ? 6.477 -4.072 -12.472 1.00 95.69 81 PRO A C 1
ATOM 647 O O . PRO A 1 81 ? 5.709 -4.517 -13.323 1.00 95.69 81 PRO A O 1
ATOM 650 N N . PHE A 1 82 ? 6.952 -2.828 -12.530 1.00 97.00 82 PHE A N 1
ATOM 651 C CA . PHE A 1 82 ? 6.464 -1.794 -13.439 1.00 97.00 82 PHE A CA 1
ATOM 652 C C . PHE A 1 82 ? 7.323 -1.646 -14.693 1.00 97.00 82 PHE A C 1
ATOM 654 O O . PHE A 1 82 ? 6.818 -1.239 -15.736 1.00 97.00 82 PHE A O 1
ATOM 661 N N . ALA A 1 83 ? 8.609 -1.989 -14.620 1.00 96.38 83 ALA A N 1
ATOM 662 C CA . ALA A 1 83 ? 9.604 -1.589 -15.609 1.00 96.38 83 ALA A CA 1
ATOM 663 C C . ALA A 1 83 ? 9.272 -2.030 -17.045 1.00 96.38 83 ALA A C 1
ATOM 665 O O . ALA A 1 83 ? 9.290 -1.212 -17.966 1.00 96.38 83 ALA A O 1
ATOM 666 N N . ARG A 1 84 ? 8.904 -3.303 -17.252 1.00 95.06 84 ARG A N 1
ATOM 667 C CA . ARG A 1 84 ? 8.475 -3.794 -18.578 1.00 95.06 84 ARG A CA 1
ATOM 668 C C . ARG A 1 84 ? 7.070 -3.343 -18.957 1.00 95.06 84 ARG A C 1
ATOM 670 O O . ARG A 1 84 ? 6.815 -3.066 -20.127 1.00 95.06 84 ARG A O 1
ATOM 677 N N . ALA A 1 85 ? 6.159 -3.284 -17.988 1.00 94.81 85 ALA A N 1
ATOM 678 C CA . ALA A 1 85 ? 4.789 -2.829 -18.212 1.00 94.81 85 ALA A CA 1
ATOM 679 C C . ALA A 1 85 ? 4.735 -1.338 -18.603 1.00 94.81 85 ALA A C 1
ATOM 681 O O . ALA A 1 85 ? 3.818 -0.916 -19.303 1.00 94.81 85 ALA A O 1
ATOM 682 N N . GLY A 1 86 ? 5.744 -0.561 -18.202 1.00 95.12 86 GLY A N 1
ATOM 683 C CA . GLY A 1 86 ? 5.920 0.853 -18.514 1.00 95.12 86 GLY A CA 1
ATOM 684 C C . GLY A 1 86 ? 6.578 1.159 -19.860 1.00 95.12 86 GLY A C 1
ATOM 685 O O . GLY A 1 86 ? 6.785 2.330 -20.182 1.00 95.12 86 GLY A O 1
ATOM 686 N N . ILE A 1 87 ? 6.905 0.154 -20.680 1.00 95.94 87 ILE A N 1
ATOM 687 C CA . ILE A 1 87 ? 7.416 0.399 -22.034 1.00 95.94 87 ILE A CA 1
ATOM 688 C C . ILE A 1 87 ? 6.260 0.888 -22.910 1.00 95.94 87 ILE A C 1
ATOM 690 O O . ILE A 1 87 ? 5.437 0.122 -23.403 1.00 95.94 87 ILE A O 1
ATOM 694 N N . THR A 1 88 ? 6.207 2.204 -23.081 1.00 94.31 88 THR A N 1
ATOM 695 C CA . THR A 1 88 ? 5.206 2.908 -23.899 1.00 94.31 88 THR A CA 1
ATOM 696 C C . THR A 1 88 ? 5.527 2.887 -25.393 1.00 94.31 88 THR A C 1
ATOM 698 O O . THR A 1 88 ? 4.623 3.010 -26.210 1.00 94.31 88 THR A O 1
ATOM 701 N N . ASP A 1 89 ? 6.805 2.739 -25.751 1.00 92.19 89 ASP A N 1
ATOM 702 C CA . ASP A 1 89 ? 7.264 2.645 -27.136 1.00 92.19 89 ASP A CA 1
ATOM 703 C C . ASP A 1 89 ? 8.312 1.533 -27.255 1.00 92.19 89 ASP A C 1
ATOM 705 O O . ASP A 1 89 ? 9.425 1.638 -26.739 1.00 92.19 89 ASP A O 1
ATOM 709 N N . SER A 1 90 ? 7.947 0.465 -27.966 1.00 88.00 90 SER A N 1
ATOM 710 C CA . SER A 1 90 ? 8.793 -0.715 -28.192 1.00 88.00 90 SER A CA 1
ATOM 711 C C . SER A 1 90 ? 10.062 -0.430 -29.003 1.00 88.00 90 SER A C 1
ATOM 713 O O . SER A 1 90 ? 10.993 -1.231 -28.972 1.00 88.00 90 SER A O 1
ATOM 715 N N . LYS A 1 91 ? 10.142 0.705 -29.706 1.00 93.88 91 LYS A N 1
ATOM 716 C CA . LYS A 1 91 ? 11.348 1.133 -30.432 1.00 93.88 91 LYS A CA 1
ATOM 717 C C . LYS A 1 91 ? 12.271 1.991 -29.567 1.00 93.88 91 LYS A C 1
ATOM 719 O O . LYS A 1 91 ? 13.424 2.231 -29.933 1.00 93.88 91 LYS A O 1
ATOM 724 N N . SER A 1 92 ? 11.799 2.423 -28.399 1.00 94.56 92 SER A N 1
ATOM 725 C CA . SER A 1 92 ? 12.525 3.312 -27.504 1.00 94.56 92 SER A CA 1
ATOM 726 C C . SER A 1 92 ? 13.619 2.571 -26.732 1.00 94.56 92 SER A C 1
ATOM 728 O O . SER A 1 92 ? 13.398 1.996 -25.664 1.00 94.56 92 SER A O 1
ATOM 730 N N . GLN A 1 93 ? 14.842 2.601 -27.267 1.00 94.81 93 GLN A N 1
ATOM 731 C CA . GLN A 1 93 ? 15.985 1.875 -26.700 1.00 94.81 93 GLN A CA 1
ATOM 732 C C . GLN A 1 93 ? 16.289 2.253 -25.249 1.00 94.81 93 GLN A C 1
ATOM 734 O O . GLN A 1 93 ? 16.700 1.397 -24.470 1.00 94.81 93 GLN A O 1
ATOM 739 N N . TRP A 1 94 ? 16.073 3.509 -24.856 1.00 95.12 94 TRP A N 1
ATOM 740 C CA . TRP A 1 94 ? 16.328 3.931 -23.481 1.00 95.12 94 TRP A CA 1
ATOM 741 C C . TRP A 1 94 ? 15.337 3.304 -22.486 1.00 95.12 94 TRP A C 1
ATOM 743 O O . TRP A 1 94 ? 15.759 2.938 -21.393 1.00 95.12 94 TRP A O 1
ATOM 753 N N . GLN A 1 95 ? 14.063 3.104 -22.866 1.00 95.06 95 GLN A N 1
ATOM 754 C CA . GLN A 1 95 ? 13.059 2.436 -22.018 1.00 95.06 95 GLN A CA 1
ATOM 755 C C . GLN A 1 95 ? 13.425 0.964 -21.817 1.00 95.06 95 GLN A C 1
ATOM 757 O O . GLN A 1 95 ? 13.408 0.456 -20.699 1.00 95.06 95 GLN A O 1
ATOM 762 N N . ILE A 1 96 ? 13.840 0.296 -22.897 1.00 94.69 96 ILE A N 1
ATOM 763 C CA . ILE A 1 96 ? 14.286 -1.101 -22.854 1.00 94.69 96 ILE A CA 1
ATOM 764 C C . ILE A 1 96 ? 15.542 -1.244 -21.987 1.00 94.69 96 ILE A C 1
ATOM 766 O O . ILE A 1 96 ? 15.610 -2.141 -21.149 1.00 94.69 96 ILE A O 1
ATOM 770 N N . ARG A 1 97 ? 16.538 -0.363 -22.164 1.00 94.69 97 ARG A N 1
ATOM 771 C CA . ARG A 1 97 ? 17.762 -0.370 -21.345 1.00 94.69 97 ARG A CA 1
ATOM 772 C C . ARG A 1 97 ? 17.452 -0.136 -19.870 1.00 94.69 97 ARG A C 1
ATOM 774 O O . ARG A 1 97 ? 17.981 -0.863 -19.042 1.00 94.69 97 ARG A O 1
ATOM 781 N N . ARG A 1 98 ? 16.561 0.810 -19.555 1.00 94.50 98 ARG A N 1
ATOM 782 C CA . ARG A 1 98 ? 16.116 1.074 -18.182 1.00 94.50 98 ARG A CA 1
ATOM 783 C C . ARG A 1 98 ? 15.464 -0.156 -17.553 1.00 94.50 98 ARG A C 1
ATOM 785 O O . ARG A 1 98 ? 15.790 -0.498 -16.424 1.00 94.50 98 ARG A O 1
ATOM 792 N N . ALA A 1 99 ? 14.578 -0.839 -18.278 1.00 94.81 99 ALA A N 1
ATOM 793 C CA . ALA A 1 99 ? 13.937 -2.045 -17.761 1.00 94.81 99 ALA A CA 1
ATOM 794 C C . ALA A 1 99 ? 14.949 -3.167 -17.478 1.00 94.81 99 ALA A C 1
ATOM 796 O O . ALA A 1 99 ? 14.893 -3.787 -16.420 1.00 94.81 99 ALA A O 1
ATOM 797 N N . LYS A 1 100 ? 15.927 -3.361 -18.372 1.00 94.06 100 LYS A N 1
ATOM 798 C CA . LYS A 1 100 ? 17.033 -4.307 -18.154 1.00 94.06 100 LYS A CA 1
ATOM 799 C C . LYS A 1 100 ? 17.916 -3.925 -16.968 1.00 94.06 100 LYS A C 1
ATOM 801 O O . LYS A 1 100 ? 18.373 -4.803 -16.249 1.00 94.06 100 LYS A O 1
ATOM 806 N N . GLU A 1 101 ? 18.164 -2.634 -16.763 1.00 94.88 101 GLU A N 1
ATOM 807 C CA . GLU A 1 101 ? 18.915 -2.157 -15.602 1.00 94.88 101 GLU A CA 1
ATOM 808 C C . GLU A 1 101 ? 18.191 -2.519 -14.304 1.00 94.88 101 GLU A C 1
ATOM 810 O O . GLU A 1 101 ? 18.813 -3.076 -13.406 1.00 94.88 101 GLU A O 1
ATOM 815 N N . VAL A 1 102 ? 16.881 -2.261 -14.232 1.00 96.31 102 VAL A N 1
ATOM 816 C CA . VAL A 1 102 ? 16.034 -2.599 -13.079 1.00 96.31 102 VAL A CA 1
ATOM 817 C C . VAL A 1 102 ? 16.028 -4.104 -12.794 1.00 96.31 102 VAL A C 1
ATOM 819 O O . VAL A 1 102 ? 16.127 -4.493 -11.636 1.00 96.31 102 VAL A O 1
ATOM 822 N N . GLU A 1 103 ? 15.970 -4.953 -13.825 1.00 93.69 103 GLU A N 1
ATOM 823 C CA . GLU A 1 103 ? 16.045 -6.421 -13.684 1.00 93.69 103 GLU A CA 1
ATOM 824 C C . GLU A 1 103 ? 17.346 -6.910 -13.032 1.00 93.69 103 GLU A C 1
ATOM 826 O O . GLU A 1 103 ? 17.371 -7.992 -12.453 1.00 93.69 103 GLU A O 1
ATOM 831 N N . GLY A 1 104 ? 18.421 -6.122 -13.113 1.00 92.25 104 GLY A N 1
ATOM 832 C CA . GLY A 1 104 ? 19.695 -6.413 -12.459 1.00 92.25 104 GLY A CA 1
ATOM 833 C C . GLY A 1 104 ? 19.817 -5.863 -11.035 1.00 92.25 104 GLY A C 1
ATOM 834 O O . GLY A 1 104 ? 20.878 -6.008 -10.430 1.00 92.25 104 GLY A O 1
ATOM 835 N N . LYS A 1 105 ? 18.787 -5.195 -10.497 1.00 94.50 105 LYS A N 1
ATOM 836 C CA . LYS A 1 105 ? 18.813 -4.601 -9.152 1.00 94.50 105 LYS A CA 1
ATOM 837 C C . LYS A 1 105 ? 18.121 -5.510 -8.146 1.00 94.50 105 LYS A C 1
ATOM 839 O O . LYS A 1 105 ? 16.987 -5.934 -8.347 1.00 94.50 105 LYS A O 1
ATOM 844 N N . SER A 1 106 ? 18.777 -5.737 -7.015 1.00 91.44 106 SER A N 1
ATOM 845 C CA . SER A 1 106 ? 18.209 -6.440 -5.869 1.00 91.44 106 SER A CA 1
ATOM 846 C C . SER A 1 106 ? 17.881 -5.470 -4.736 1.00 91.44 106 SER A C 1
ATOM 848 O O . SER A 1 106 ? 18.514 -4.425 -4.574 1.00 91.44 106 SER A O 1
ATOM 850 N N . ARG A 1 107 ? 16.863 -5.823 -3.947 1.00 91.94 107 ARG A N 1
ATOM 851 C CA . ARG A 1 107 ? 16.557 -5.131 -2.696 1.00 91.94 107 ARG A CA 1
ATOM 852 C C . ARG A 1 107 ? 17.679 -5.386 -1.679 1.00 91.94 107 ARG A C 1
ATOM 854 O O . ARG A 1 107 ? 17.990 -6.560 -1.456 1.00 91.94 107 ARG A O 1
ATOM 861 N N . PRO A 1 108 ? 18.241 -4.347 -1.036 1.00 90.38 108 PRO A N 1
ATOM 862 C CA . PRO A 1 108 ? 19.198 -4.535 0.050 1.00 90.38 108 PRO A CA 1
ATOM 863 C C . PRO A 1 108 ? 18.546 -5.275 1.238 1.00 90.38 108 PRO A C 1
ATOM 865 O O . PRO A 1 108 ? 17.444 -4.878 1.641 1.00 90.38 108 PRO A O 1
ATOM 868 N N . PRO A 1 109 ? 19.159 -6.343 1.788 1.00 86.06 109 PRO A N 1
ATOM 869 C CA . PRO A 1 109 ? 18.560 -7.166 2.846 1.00 86.06 109 PRO A CA 1
ATOM 870 C C . PRO A 1 109 ? 18.095 -6.383 4.081 1.00 86.06 109 PRO A C 1
ATOM 872 O O . PRO A 1 109 ? 17.035 -6.666 4.628 1.00 86.06 109 PRO A O 1
ATOM 875 N N . GLU A 1 110 ? 18.840 -5.357 4.479 1.00 85.19 110 GLU A N 1
ATOM 876 C CA . GLU A 1 110 ? 18.574 -4.496 5.633 1.00 85.19 110 GLU A CA 1
ATOM 877 C C . GLU A 1 110 ? 17.323 -3.621 5.480 1.00 85.19 110 GLU A C 1
ATOM 879 O O . GLU A 1 110 ? 16.809 -3.086 6.458 1.00 85.19 110 GLU A O 1
ATOM 884 N N . THR A 1 111 ? 16.815 -3.476 4.254 1.00 87.00 111 THR A N 1
ATOM 885 C CA . THR A 1 111 ? 15.599 -2.700 3.972 1.00 87.00 111 THR A CA 1
ATOM 886 C C . THR A 1 111 ? 14.338 -3.556 3.988 1.00 87.00 111 THR A C 1
ATOM 888 O O . THR A 1 111 ? 13.244 -3.022 3.798 1.00 87.00 111 THR A O 1
ATOM 891 N N . VAL A 1 112 ? 14.462 -4.880 4.142 1.00 87.81 112 VAL A N 1
ATOM 892 C CA . VAL A 1 112 ? 13.327 -5.809 4.149 1.00 87.81 112 VAL A CA 1
ATOM 893 C C . VAL A 1 112 ? 12.560 -5.662 5.458 1.00 87.81 112 VAL A C 1
ATOM 895 O O . VAL A 1 112 ? 13.093 -5.884 6.540 1.00 87.81 112 VAL A O 1
ATOM 898 N N . ILE A 1 113 ? 11.284 -5.304 5.344 1.00 87.31 113 ILE A N 1
ATOM 899 C CA . ILE A 1 113 ? 10.370 -5.140 6.471 1.00 87.31 113 ILE A CA 1
ATOM 900 C C . ILE A 1 113 ? 8.988 -5.658 6.077 1.00 87.31 113 ILE A C 1
ATOM 902 O O . ILE A 1 113 ? 8.563 -5.496 4.930 1.00 87.31 113 ILE A O 1
ATOM 906 N N . GLY A 1 114 ? 8.300 -6.288 7.029 1.00 86.31 114 GLY A N 1
ATOM 907 C CA . GLY A 1 114 ? 6.943 -6.777 6.824 1.00 86.31 114 GLY A CA 1
ATOM 908 C C . GLY A 1 114 ? 5.856 -5.742 7.115 1.00 86.31 114 GLY A C 1
ATOM 909 O O . GLY A 1 114 ? 6.137 -4.649 7.618 1.00 86.31 114 GLY A O 1
ATOM 910 N N . PRO A 1 115 ? 4.591 -6.052 6.793 1.00 88.12 115 PRO A N 1
ATOM 911 C CA . PRO A 1 115 ? 3.461 -5.210 7.162 1.00 88.12 115 PRO A CA 1
ATOM 912 C C . PRO A 1 115 ? 3.317 -5.155 8.689 1.00 88.12 115 PRO A C 1
ATOM 914 O O . PRO A 1 115 ? 3.438 -6.175 9.375 1.00 88.12 115 PRO A O 1
ATOM 917 N N . LYS A 1 116 ? 3.053 -3.962 9.224 1.00 88.44 116 LYS A N 1
ATOM 918 C CA . LYS A 1 116 ? 2.685 -3.769 10.631 1.00 88.44 116 LYS A CA 1
ATOM 919 C C . LYS A 1 116 ? 1.172 -3.788 10.787 1.00 88.44 116 LYS A C 1
ATOM 921 O O . LYS A 1 116 ? 0.431 -3.511 9.846 1.00 88.44 116 LYS A O 1
ATOM 926 N N . THR A 1 117 ? 0.727 -4.108 11.994 1.00 91.12 117 THR A N 1
ATOM 927 C CA . THR A 1 117 ? -0.674 -3.994 12.404 1.00 91.12 117 THR A CA 1
ATOM 928 C C . THR A 1 117 ? -0.790 -2.878 13.429 1.00 91.12 117 THR A C 1
ATOM 930 O O . THR A 1 117 ? -0.008 -2.819 14.374 1.00 91.12 117 THR A O 1
ATOM 933 N N . VAL A 1 118 ? -1.733 -1.969 13.222 1.00 92.88 118 VAL A N 1
ATOM 934 C CA . VAL A 1 118 ? -2.046 -0.874 14.134 1.00 92.88 118 VAL A CA 1
ATOM 935 C C . VAL A 1 118 ? -3.481 -1.053 14.594 1.00 92.88 118 VAL A C 1
ATOM 937 O O . VAL A 1 118 ? -4.397 -0.994 13.782 1.00 92.88 118 VAL A O 1
ATOM 940 N N . GLU A 1 119 ? -3.686 -1.272 15.883 1.00 93.44 119 GLU A N 1
ATOM 941 C CA . GLU A 1 119 ? -5.017 -1.356 16.476 1.00 93.44 119 GLU A CA 1
ATOM 942 C C . GLU A 1 119 ? -5.355 -0.028 17.137 1.00 93.44 119 GLU A C 1
ATOM 944 O O . GLU A 1 119 ? -4.558 0.524 17.896 1.00 93.44 119 GLU A O 1
ATOM 949 N N . VAL A 1 120 ? -6.540 0.489 16.847 1.00 94.31 120 VAL A N 1
ATOM 950 C CA . VAL A 1 120 ? -7.055 1.729 17.406 1.00 94.31 120 VAL A CA 1
ATOM 951 C C . VAL A 1 120 ? -8.342 1.414 18.151 1.00 94.31 120 VAL A C 1
ATOM 953 O O . VAL A 1 120 ? -9.315 0.939 17.565 1.00 94.31 120 VAL A O 1
ATOM 956 N N . THR A 1 121 ? -8.344 1.685 19.452 1.00 92.25 121 THR A N 1
ATOM 957 C CA . THR A 1 121 ? -9.502 1.490 20.327 1.00 92.25 121 THR A CA 1
ATOM 958 C C . THR A 1 121 ? -9.979 2.833 20.850 1.00 92.25 121 THR A C 1
ATOM 960 O O . THR A 1 121 ? -9.181 3.617 21.366 1.00 92.25 121 THR A O 1
ATOM 963 N N . CYS A 1 122 ? -11.277 3.088 20.718 1.00 90.88 122 CYS A N 1
ATOM 964 C CA . CYS A 1 122 ? -11.918 4.310 21.186 1.00 90.88 122 CYS A CA 1
ATOM 965 C C . CYS A 1 122 ? -12.177 4.267 22.701 1.00 90.88 122 CYS A C 1
ATOM 967 O O . CYS A 1 122 ? -12.693 3.279 23.223 1.00 90.88 122 CYS A O 1
ATOM 969 N N . HIS A 1 123 ? -11.891 5.378 23.375 1.00 86.88 123 HIS A N 1
ATOM 970 C CA . HIS A 1 123 ? -12.291 5.688 24.750 1.00 86.88 123 HIS A CA 1
ATOM 971 C C . HIS A 1 123 ? -13.125 6.971 24.760 1.00 86.88 123 HIS A C 1
ATOM 973 O O . HIS A 1 123 ? -13.278 7.631 23.738 1.00 86.88 123 HIS A O 1
ATOM 979 N N . THR A 1 124 ? -13.642 7.374 25.921 1.00 82.06 124 THR A N 1
ATOM 980 C CA . THR A 1 124 ? -14.555 8.526 26.043 1.00 82.06 124 THR A CA 1
ATOM 981 C C . THR A 1 124 ? -13.989 9.840 25.482 1.00 82.06 124 THR A C 1
ATOM 983 O O . THR A 1 124 ? -14.738 10.644 24.935 1.00 82.06 124 THR A O 1
ATOM 986 N N . HIS A 1 125 ? -12.679 10.079 25.612 1.00 82.75 125 HIS A N 1
ATOM 987 C CA . HIS A 1 125 ? -12.030 11.341 25.206 1.00 82.75 125 HIS A CA 1
ATOM 988 C C . HIS A 1 125 ? -10.714 11.147 24.438 1.00 82.75 125 HIS A C 1
ATOM 990 O O . HIS A 1 125 ? -9.991 12.108 24.168 1.00 82.75 125 HIS A O 1
ATOM 996 N N . SER A 1 126 ? -10.360 9.905 24.129 1.00 88.50 126 SER A N 1
ATOM 997 C CA . SER A 1 126 ? -9.074 9.554 23.537 1.00 88.50 126 SER A CA 1
ATOM 998 C C . SER A 1 126 ? -9.168 8.221 22.813 1.00 88.50 126 SER A C 1
ATOM 1000 O O . SER A 1 126 ? -10.181 7.528 22.859 1.00 88.50 126 SER A O 1
ATOM 1002 N N . CYS A 1 127 ? -8.090 7.857 22.137 1.00 90.88 127 CYS A N 1
ATOM 1003 C CA . CYS A 1 127 ? -7.884 6.537 21.581 1.00 90.88 127 CYS A CA 1
ATOM 1004 C C . CYS A 1 127 ? -6.610 5.939 22.153 1.00 90.88 127 CYS A C 1
ATOM 1006 O O . CYS A 1 127 ? -5.618 6.647 22.332 1.00 90.88 127 CYS A O 1
ATOM 1008 N N . THR A 1 128 ? -6.613 4.628 22.344 1.00 92.50 128 THR A N 1
ATOM 1009 C CA . THR A 1 128 ? -5.368 3.879 22.481 1.00 92.50 128 THR A CA 1
ATOM 1010 C C . THR A 1 128 ? -4.975 3.349 21.109 1.00 92.50 128 THR A C 1
ATOM 1012 O O . THR A 1 128 ? -5.779 2.711 20.431 1.00 92.50 128 THR A O 1
ATOM 1015 N N . VAL A 1 129 ? -3.735 3.610 20.708 1.00 91.75 129 VAL A N 1
ATOM 1016 C CA . VAL A 1 129 ? -3.114 3.086 19.492 1.00 91.75 129 VAL A CA 1
ATOM 1017 C C . VAL A 1 129 ? -2.071 2.057 19.902 1.00 91.75 129 VAL A C 1
ATOM 1019 O O . VAL A 1 129 ? -1.094 2.400 20.569 1.00 91.75 129 VAL A O 1
ATOM 1022 N N . LYS A 1 130 ? -2.263 0.803 19.499 1.00 91.56 130 LYS A N 1
ATOM 1023 C CA . LYS A 1 130 ? -1.288 -0.274 19.673 1.00 91.56 130 LYS A CA 1
ATOM 1024 C C . LYS A 1 130 ? -0.633 -0.577 18.341 1.00 91.56 130 LYS A C 1
ATOM 1026 O O . LYS A 1 130 ? -1.318 -0.765 17.341 1.00 91.56 130 LYS A O 1
ATOM 1031 N N . VAL A 1 131 ? 0.692 -0.617 18.315 1.00 89.06 131 VAL A N 1
ATOM 1032 C CA . VAL A 1 131 ? 1.452 -0.952 17.108 1.00 89.06 131 VAL A CA 1
ATOM 1033 C C . VAL A 1 131 ? 2.125 -2.299 17.303 1.00 89.06 131 VAL A C 1
ATOM 1035 O O . VAL A 1 131 ? 2.994 -2.429 18.157 1.00 89.06 131 VAL A O 1
ATOM 1038 N N . HIS A 1 132 ? 1.766 -3.263 16.464 1.00 84.38 132 HIS A N 1
ATOM 1039 C CA . HIS A 1 132 ? 2.367 -4.587 16.397 1.00 84.38 132 HIS A CA 1
ATOM 1040 C C . HIS A 1 132 ? 3.224 -4.681 15.128 1.00 84.38 132 HIS A C 1
ATOM 1042 O O . HIS A 1 132 ? 2.712 -4.745 14.005 1.00 84.38 132 HIS A O 1
ATOM 1048 N N . ALA A 1 133 ? 4.547 -4.675 15.292 1.00 69.94 133 ALA A N 1
ATOM 1049 C CA . ALA A 1 133 ? 5.496 -4.890 14.201 1.00 69.94 133 ALA A CA 1
ATOM 1050 C C . ALA A 1 133 ? 6.044 -6.323 14.258 1.00 69.94 133 ALA A C 1
ATOM 1052 O O . ALA A 1 133 ? 6.530 -6.768 15.297 1.00 69.94 133 ALA A O 1
ATOM 1053 N N . ARG A 1 134 ? 5.997 -7.057 13.138 1.00 59.22 134 ARG A N 1
ATOM 1054 C CA . ARG A 1 134 ? 6.656 -8.368 13.035 1.00 59.22 134 ARG A CA 1
ATOM 1055 C C . ARG A 1 134 ? 8.166 -8.155 12.841 1.00 59.22 134 ARG A C 1
ATOM 1057 O O . ARG A 1 134 ? 8.587 -7.776 11.752 1.00 59.22 134 ARG A O 1
ATOM 1064 N N . GLY A 1 135 ? 8.976 -8.390 13.881 1.00 51.72 135 GLY A N 1
ATOM 1065 C CA . GLY A 1 135 ? 10.443 -8.369 13.801 1.00 51.72 135 GLY A CA 1
ATOM 1066 C C . GLY A 1 135 ? 11.188 -8.433 15.138 1.00 51.72 135 GLY A C 1
ATOM 1067 O O . GLY A 1 135 ? 10.544 -8.487 16.177 1.00 51.72 135 GLY A O 1
ATOM 1068 N N . ALA A 1 136 ? 12.534 -8.437 15.107 1.00 34.91 136 ALA A N 1
ATOM 1069 C CA . ALA A 1 136 ? 13.460 -8.746 16.223 1.00 34.91 136 ALA A CA 1
ATOM 1070 C C . ALA A 1 136 ? 13.302 -7.907 17.510 1.00 34.91 136 ALA A C 1
ATOM 1072 O O . ALA A 1 136 ? 13.942 -8.192 18.518 1.00 34.91 136 ALA A O 1
ATOM 1073 N N . ALA A 1 137 ? 12.424 -6.911 17.499 1.00 39.53 137 ALA A N 1
ATOM 1074 C CA . ALA A 1 137 ? 11.875 -6.347 18.710 1.00 39.53 137 ALA A CA 1
ATOM 1075 C C . ALA A 1 137 ? 10.401 -6.002 18.463 1.00 39.53 137 ALA A C 1
ATOM 1077 O O . ALA A 1 137 ? 10.062 -4.896 18.040 1.00 39.53 137 ALA A O 1
ATOM 1078 N N . SER A 1 138 ? 9.521 -6.985 18.665 1.00 44.59 138 SER A N 1
ATOM 1079 C CA . SER A 1 138 ? 8.082 -6.757 18.743 1.00 44.59 138 SER A CA 1
ATOM 1080 C C . SER A 1 138 ? 7.816 -5.903 19.982 1.00 44.59 138 SER A C 1
ATOM 1082 O O . SER A 1 138 ? 7.644 -6.414 21.086 1.00 44.59 138 SER A O 1
ATOM 1084 N N . TYR A 1 139 ? 7.875 -4.587 19.826 1.00 50.03 139 TYR A N 1
ATOM 1085 C CA . TYR A 1 139 ? 7.415 -3.673 20.854 1.00 50.03 139 TYR A CA 1
ATOM 1086 C C . TYR A 1 139 ? 5.951 -3.379 20.585 1.00 50.03 139 TYR A C 1
ATOM 1088 O O . TYR A 1 139 ? 5.635 -2.709 19.602 1.00 50.03 139 TYR A O 1
ATOM 1096 N N . ASP A 1 140 ? 5.080 -3.835 21.481 1.00 60.81 140 ASP A N 1
ATOM 1097 C CA . ASP A 1 140 ? 3.726 -3.309 21.584 1.00 60.81 140 ASP A CA 1
ATOM 1098 C C . ASP A 1 140 ? 3.841 -1.872 22.086 1.00 60.81 140 ASP A C 1
ATOM 1100 O O . ASP A 1 140 ? 3.868 -1.590 23.286 1.00 60.81 140 ASP A O 1
ATOM 1104 N N . LYS A 1 141 ? 4.000 -0.936 21.150 1.00 75.56 141 LYS A N 1
ATOM 1105 C CA . LYS A 1 141 ? 3.965 0.478 21.496 1.00 75.56 141 LYS A CA 1
ATOM 1106 C C . LYS A 1 141 ? 2.505 0.847 21.700 1.00 75.56 141 LYS A C 1
ATOM 1108 O O . LYS A 1 141 ? 1.750 0.919 20.733 1.00 75.56 141 LYS A O 1
ATOM 1113 N N . VAL A 1 142 ? 2.135 1.067 22.955 1.00 82.25 142 VAL A N 1
ATOM 1114 C CA . VAL A 1 142 ? 0.822 1.574 23.346 1.00 82.25 142 VAL A CA 1
ATOM 1115 C C . VAL A 1 142 ? 0.928 3.088 23.501 1.00 82.25 142 VAL A C 1
ATOM 1117 O O . VAL A 1 142 ? 1.770 3.585 24.247 1.00 82.25 142 VAL A O 1
ATOM 1120 N N . LEU A 1 143 ? 0.117 3.822 22.749 1.00 86.69 143 LEU A N 1
ATOM 1121 C CA . LEU A 1 143 ? 0.052 5.279 22.769 1.00 86.69 143 LEU A CA 1
ATOM 1122 C C . LEU A 1 143 ? -1.369 5.712 23.098 1.00 86.69 143 LEU A C 1
ATOM 1124 O O . LEU A 1 143 ? -2.297 5.292 22.412 1.00 86.69 143 LEU A O 1
ATOM 1128 N N . ASP A 1 144 ? -1.528 6.606 24.066 1.00 89.31 144 ASP A N 1
ATOM 1129 C CA . ASP A 1 144 ? -2.791 7.309 24.268 1.00 89.31 144 ASP A CA 1
ATOM 1130 C C . ASP A 1 144 ? -2.769 8.620 23.485 1.00 89.31 144 ASP A C 1
ATOM 1132 O O . ASP A 1 144 ? -1.869 9.449 23.633 1.00 89.31 144 ASP A O 1
ATOM 1136 N N . VAL A 1 145 ? -3.749 8.782 22.601 1.00 89.62 145 VAL A N 1
ATOM 1137 C CA . VAL A 1 145 ? -3.786 9.844 21.597 1.00 89.62 145 VAL A CA 1
ATOM 1138 C C . VAL A 1 145 ? -5.151 10.515 21.649 1.00 89.62 145 VAL A C 1
ATOM 1140 O O . VAL A 1 145 ? -6.181 9.843 21.656 1.00 89.62 145 VAL A O 1
ATOM 1143 N N . SER A 1 146 ? -5.191 11.845 21.683 1.00 90.88 146 SER A N 1
ATOM 1144 C CA . SER A 1 146 ? -6.457 12.570 21.540 1.00 90.88 146 SER A CA 1
ATOM 1145 C C . SER A 1 146 ? -7.021 12.403 20.126 1.00 90.88 146 SER A C 1
ATOM 1147 O O . SER A 1 146 ? -6.264 12.216 19.171 1.00 90.88 146 SER A O 1
ATOM 1149 N N . PHE A 1 147 ? -8.340 12.526 19.963 1.00 87.44 147 PHE A N 1
ATOM 1150 C CA . PHE A 1 147 ? -8.981 12.420 18.645 1.00 87.44 147 PHE A CA 1
ATOM 1151 C C . PHE A 1 147 ? -8.364 13.377 17.609 1.00 87.44 147 PHE A C 1
ATOM 1153 O O . PHE A 1 147 ? -8.027 12.950 16.505 1.00 87.44 147 PHE A O 1
ATOM 1160 N N . ASP A 1 148 ? -8.086 14.624 18.001 1.00 87.31 148 ASP A N 1
ATOM 1161 C CA . ASP A 1 148 ? -7.467 15.637 17.132 1.00 87.31 148 ASP A CA 1
ATOM 1162 C C . ASP A 1 148 ? -6.084 15.232 16.593 1.00 87.31 148 ASP A C 1
ATOM 1164 O O . ASP A 1 148 ? -5.683 15.648 15.504 1.00 87.31 148 ASP A O 1
ATOM 1168 N N . ASN A 1 149 ? -5.349 14.407 17.341 1.00 89.62 149 ASN A N 1
ATOM 1169 C CA . ASN A 1 149 ? -3.997 13.978 16.991 1.00 89.62 149 ASN A CA 1
ATOM 1170 C C . ASN A 1 149 ? -3.945 12.572 16.387 1.00 89.62 149 ASN A C 1
ATOM 1172 O O . ASN A 1 149 ? -2.887 12.169 15.902 1.00 89.62 149 ASN A O 1
ATOM 1176 N N . LEU A 1 150 ? -5.058 11.832 16.365 1.00 90.56 150 LEU A N 1
ATOM 1177 C CA . LEU A 1 150 ? -5.073 10.444 15.906 1.00 90.56 150 LEU A CA 1
ATOM 1178 C C . LEU A 1 150 ? -4.642 10.323 14.442 1.00 90.56 150 LEU A C 1
ATOM 1180 O O . LEU A 1 150 ? -3.753 9.536 14.130 1.00 90.56 150 LEU A O 1
ATOM 1184 N N . SER A 1 151 ? -5.211 11.134 13.545 1.00 90.31 151 SER A N 1
ATOM 1185 C CA . SER A 1 151 ? -4.826 11.114 12.126 1.00 90.31 151 SER A CA 1
ATOM 1186 C C . SER A 1 151 ? -3.328 11.414 11.933 1.00 90.31 151 SER A C 1
ATOM 1188 O O . SER A 1 151 ? -2.633 10.551 11.397 1.00 90.31 151 SER A O 1
ATOM 1190 N N . PRO A 1 152 ? -2.777 12.559 12.398 1.00 90.25 152 PRO A N 1
ATOM 1191 C CA . PRO A 1 152 ? -1.335 12.818 12.326 1.00 90.25 152 PRO A CA 1
ATOM 1192 C C . PRO A 1 152 ? -0.471 11.700 12.924 1.00 90.25 152 PRO A C 1
ATOM 1194 O O . PRO A 1 152 ? 0.554 11.339 12.346 1.00 90.25 152 PRO A O 1
ATOM 1197 N N . GLN A 1 153 ? -0.894 11.121 14.051 1.00 91.38 153 GLN A N 1
ATOM 1198 C CA . GLN A 1 153 ? -0.164 10.044 14.710 1.00 91.38 153 GLN A CA 1
ATOM 1199 C C . GLN A 1 153 ? -0.128 8.765 13.866 1.00 91.38 153 GLN A C 1
ATOM 1201 O O . GLN A 1 153 ? 0.922 8.125 13.787 1.00 91.38 153 GLN A O 1
ATOM 1206 N N . LEU A 1 154 ? -1.236 8.405 13.212 1.00 91.75 154 LEU A N 1
ATOM 1207 C CA . LEU A 1 154 ? -1.294 7.253 12.311 1.00 91.75 154 LEU A CA 1
ATOM 1208 C C . LEU A 1 154 ? -0.386 7.455 11.095 1.00 91.75 154 LEU A C 1
ATOM 1210 O O . LEU A 1 154 ? 0.402 6.567 10.784 1.00 91.75 154 LEU A O 1
ATOM 1214 N N . TYR A 1 155 ? -0.403 8.632 10.462 1.00 91.81 155 TYR A N 1
ATOM 1215 C CA . TYR A 1 155 ? 0.533 8.927 9.370 1.00 91.81 155 TYR A CA 1
ATOM 1216 C C . TYR A 1 155 ? 1.995 8.863 9.827 1.00 91.81 155 TYR A C 1
ATOM 1218 O O . TYR A 1 155 ? 2.817 8.269 9.137 1.00 91.81 155 TYR A O 1
ATOM 1226 N N . SER A 1 156 ? 2.314 9.392 11.011 1.00 90.62 156 SER A N 1
ATOM 1227 C CA . SER A 1 156 ? 3.668 9.318 11.573 1.00 90.62 156 SER A CA 1
ATOM 1228 C C . SER A 1 156 ? 4.136 7.879 11.816 1.00 90.62 156 SER A C 1
ATOM 1230 O O . SER A 1 156 ? 5.290 7.551 11.542 1.00 90.62 156 SER A O 1
ATOM 1232 N N . ILE A 1 157 ? 3.243 6.990 12.267 1.00 90.12 157 ILE A N 1
ATOM 1233 C CA . ILE A 1 157 ? 3.546 5.559 12.435 1.00 90.12 157 ILE A CA 1
ATOM 1234 C C . ILE A 1 157 ? 3.858 4.883 11.090 1.00 90.12 157 ILE A C 1
ATOM 1236 O O . ILE A 1 157 ? 4.676 3.957 11.055 1.00 90.12 157 ILE A O 1
ATOM 1240 N N . LEU A 1 158 ? 3.204 5.318 10.009 1.00 90.19 158 LEU A N 1
ATOM 1241 C CA . LEU A 1 158 ? 3.365 4.771 8.658 1.00 90.19 158 LEU A CA 1
ATOM 1242 C C . LEU A 1 158 ? 4.581 5.348 7.916 1.00 90.19 158 LEU A C 1
ATOM 1244 O O . LEU A 1 158 ? 5.182 4.648 7.106 1.00 90.19 158 LEU A O 1
ATOM 1248 N N . ASP A 1 159 ? 4.939 6.608 8.171 1.00 90.31 159 ASP A N 1
ATOM 1249 C CA . ASP A 1 159 ? 6.048 7.296 7.496 1.00 90.31 159 ASP A CA 1
ATOM 1250 C C . ASP A 1 159 ? 7.430 6.870 8.014 1.00 90.31 159 ASP A C 1
ATOM 1252 O O . ASP A 1 159 ? 8.417 6.934 7.287 1.00 90.31 159 ASP A O 1
ATOM 1256 N N . GLY A 1 160 ? 7.510 6.374 9.252 1.00 84.94 160 GLY A N 1
ATOM 1257 C CA . GLY A 1 160 ? 8.771 5.982 9.891 1.00 84.94 160 GLY A CA 1
ATOM 1258 C C . GLY A 1 160 ? 9.442 4.708 9.354 1.00 84.94 160 GLY A C 1
ATOM 1259 O O . GLY A 1 160 ? 10.392 4.237 9.974 1.00 84.94 160 GLY A O 1
ATOM 1260 N N . GLU A 1 161 ? 8.962 4.115 8.257 1.00 85.69 161 GLU A N 1
ATOM 1261 C CA . GLU A 1 161 ? 9.448 2.826 7.747 1.00 85.69 161 GLU A CA 1
ATOM 1262 C C . GLU A 1 161 ? 10.087 2.913 6.354 1.00 85.69 161 GLU A C 1
ATOM 1264 O O . GLU A 1 161 ? 9.692 3.745 5.533 1.00 85.69 161 GLU A O 1
ATOM 1269 N N . PRO A 1 162 ? 11.037 2.011 6.033 1.00 89.88 162 PRO A N 1
ATOM 1270 C CA . PRO A 1 162 ? 11.504 1.821 4.666 1.00 89.88 162 PRO A CA 1
ATOM 1271 C C . PRO A 1 162 ? 10.366 1.474 3.696 1.00 89.88 162 PRO A C 1
ATOM 1273 O O . PRO A 1 162 ? 9.308 0.971 4.076 1.00 89.88 162 PRO A O 1
ATOM 1276 N N . PHE A 1 163 ? 10.613 1.689 2.403 1.00 93.56 163 PHE A N 1
ATOM 1277 C CA . PHE A 1 163 ? 9.664 1.321 1.356 1.00 93.56 163 PHE A CA 1
ATOM 1278 C C . PHE A 1 163 ? 9.365 -0.190 1.365 1.00 93.56 163 PHE A C 1
ATOM 1280 O O . PHE A 1 163 ? 10.275 -1.017 1.427 1.00 93.56 163 PHE A O 1
ATOM 1287 N N . LYS A 1 164 ? 8.083 -0.538 1.227 1.00 92.75 164 LYS A N 1
ATOM 1288 C CA . LYS A 1 164 ? 7.571 -1.906 1.075 1.00 92.75 164 LYS A CA 1
ATOM 1289 C C . LYS A 1 164 ? 6.321 -1.906 0.199 1.00 92.75 164 LYS A C 1
ATOM 1291 O O . LYS A 1 164 ? 5.608 -0.901 0.146 1.00 92.75 164 LYS A O 1
ATOM 1296 N N . PHE A 1 165 ? 6.057 -3.008 -0.487 1.00 93.12 165 PHE A N 1
ATOM 1297 C CA . PHE A 1 165 ? 4.908 -3.135 -1.380 1.00 93.12 165 PHE A CA 1
ATOM 1298 C C . PHE A 1 165 ? 3.607 -3.425 -0.641 1.00 93.12 165 PHE A C 1
ATOM 1300 O O . PHE A 1 165 ? 2.556 -2.918 -1.039 1.00 93.12 165 PHE A O 1
ATOM 1307 N N . LEU A 1 166 ? 3.669 -4.254 0.400 1.00 91.44 166 LEU A N 1
ATOM 1308 C CA . LEU A 1 166 ? 2.485 -4.683 1.130 1.00 91.44 166 LEU A CA 1
ATOM 1309 C C . LEU A 1 166 ? 1.923 -3.547 1.988 1.00 91.44 166 LEU A C 1
ATOM 1311 O O . LEU A 1 166 ? 2.651 -2.723 2.556 1.00 91.44 166 LEU A O 1
ATOM 1315 N N . ASN A 1 167 ? 0.596 -3.502 2.056 1.00 92.94 167 ASN A N 1
ATOM 1316 C CA . ASN A 1 167 ? -0.121 -2.541 2.875 1.00 92.94 167 ASN A CA 1
ATOM 1317 C C . ASN A 1 167 ? 0.059 -2.869 4.358 1.00 92.94 167 ASN A C 1
ATOM 1319 O O . ASN A 1 167 ? 0.145 -4.037 4.746 1.00 92.94 167 ASN A O 1
ATOM 1323 N N . ASP A 1 168 ? 0.100 -1.824 5.181 1.00 93.06 168 ASP A N 1
ATOM 1324 C CA . ASP A 1 168 ? -0.058 -1.998 6.623 1.00 93.06 168 ASP A CA 1
ATOM 1325 C C . ASP A 1 168 ? -1.518 -2.248 6.966 1.00 93.06 168 ASP A C 1
ATOM 1327 O O . ASP A 1 168 ? -2.418 -1.906 6.209 1.00 93.06 168 ASP A O 1
ATOM 1331 N N . THR A 1 169 ? -1.764 -2.845 8.117 1.00 93.44 169 THR A N 1
ATOM 1332 C CA . THR A 1 169 ? -3.114 -3.119 8.589 1.00 93.44 169 THR A CA 1
ATOM 1333 C C . THR A 1 169 ? -3.468 -2.113 9.671 1.00 93.44 169 THR A C 1
ATOM 1335 O O . THR A 1 169 ? -2.713 -1.964 10.628 1.00 93.44 169 THR A O 1
ATOM 1338 N N . VAL A 1 170 ? -4.607 -1.431 9.541 1.00 94.75 170 VAL A N 1
ATOM 1339 C CA . VAL A 1 170 ? -5.132 -0.569 10.608 1.00 94.75 170 VAL A CA 1
ATOM 1340 C C . VAL A 1 170 ? -6.524 -1.048 10.986 1.00 94.75 170 VAL A C 1
ATOM 1342 O O . VAL A 1 170 ? -7.423 -1.071 10.150 1.00 94.75 170 VAL A O 1
ATOM 1345 N N . ILE A 1 171 ? -6.693 -1.440 12.242 1.00 94.75 171 ILE A N 1
ATOM 1346 C CA . ILE A 1 171 ? -7.932 -1.979 12.790 1.00 94.75 171 ILE A CA 1
ATOM 1347 C C . ILE A 1 171 ? -8.542 -0.926 13.705 1.00 94.75 171 ILE A C 1
ATOM 1349 O O . ILE A 1 171 ? -7.943 -0.547 14.704 1.00 94.75 171 ILE A O 1
ATOM 1353 N N . PHE A 1 172 ? -9.746 -0.481 13.377 1.00 94.56 172 PHE A N 1
ATOM 1354 C CA . PHE A 1 172 ? -10.580 0.348 14.232 1.00 94.56 172 PHE A CA 1
ATOM 1355 C C . PHE A 1 172 ? -11.563 -0.564 14.966 1.00 94.56 172 PHE A C 1
ATOM 1357 O O . PHE A 1 172 ? -12.494 -1.086 14.346 1.00 94.56 172 PHE A O 1
ATOM 1364 N N . ASP A 1 173 ? -11.355 -0.766 16.270 1.00 92.50 173 ASP A N 1
ATOM 1365 C CA . ASP A 1 173 ? -12.342 -1.434 17.125 1.00 92.50 173 ASP A CA 1
ATOM 1366 C C . ASP A 1 173 ? -13.427 -0.422 17.505 1.00 92.50 173 ASP A C 1
ATOM 1368 O O . ASP A 1 173 ? -13.172 0.552 18.222 1.00 92.50 173 ASP A O 1
ATOM 1372 N N . VAL A 1 174 ? -14.634 -0.631 16.977 1.00 90.06 174 VAL A N 1
ATOM 1373 C CA . VAL A 1 174 ? -15.754 0.305 17.120 1.00 90.06 174 VAL A CA 1
ATOM 1374 C C . VAL A 1 174 ? -16.725 -0.061 18.236 1.00 90.06 174 VAL A C 1
ATOM 1376 O O . VAL A 1 174 ? -17.730 0.629 18.375 1.00 90.06 174 VAL A O 1
ATOM 1379 N N . ALA A 1 175 ? -16.439 -1.076 19.063 1.00 85.31 175 ALA A N 1
ATOM 1380 C CA . ALA A 1 175 ? -17.366 -1.536 20.104 1.00 85.31 175 ALA A CA 1
ATOM 1381 C C . ALA A 1 175 ? -17.895 -0.403 21.011 1.00 85.31 175 ALA A C 1
ATOM 1383 O O . ALA A 1 175 ? -19.062 -0.429 21.411 1.00 85.31 175 ALA A O 1
ATOM 1384 N N . SER A 1 176 ? -17.054 0.606 21.262 1.00 82.12 176 SER A N 1
ATOM 1385 C CA . SER A 1 176 ? -17.359 1.812 22.044 1.00 82.12 176 SER A CA 1
ATOM 1386 C C . SER A 1 176 ? -17.138 3.107 21.243 1.00 82.12 176 SER A C 1
ATOM 1388 O O . SER A 1 176 ? -16.716 4.116 21.805 1.00 82.12 176 SER A O 1
ATOM 1390 N N . ALA A 1 177 ? -17.349 3.080 19.923 1.00 84.19 177 ALA A N 1
ATOM 1391 C CA . ALA A 1 177 ? -17.084 4.225 19.052 1.00 84.19 177 ALA A CA 1
ATOM 1392 C C . ALA A 1 177 ? -17.990 5.432 19.347 1.00 84.19 177 ALA A C 1
ATOM 1394 O O . ALA A 1 177 ? -19.206 5.296 19.490 1.00 84.19 177 ALA A O 1
ATOM 1395 N N . CYS A 1 178 ? -17.394 6.626 19.352 1.00 85.44 178 CYS A N 1
ATOM 1396 C CA . CYS A 1 178 ? -18.099 7.908 19.302 1.00 85.44 178 CYS A CA 1
ATOM 1397 C C . CYS A 1 178 ? -18.070 8.508 17.881 1.00 85.44 178 CYS A C 1
ATOM 1399 O O . CYS A 1 178 ? -17.328 8.044 17.013 1.00 85.44 178 CYS A O 1
ATOM 1401 N N . GLU A 1 179 ? -18.862 9.550 17.623 1.00 87.31 179 GLU A N 1
ATOM 1402 C CA . GLU A 1 179 ? -18.951 10.166 16.288 1.00 87.31 179 GLU A CA 1
ATOM 1403 C C . GLU A 1 179 ? -17.622 10.812 15.845 1.00 87.31 179 GLU A C 1
ATOM 1405 O O . GLU A 1 179 ? -17.272 10.754 14.667 1.00 87.31 179 GLU A O 1
ATOM 1410 N N . GLU A 1 180 ? -16.818 11.351 16.767 1.00 86.31 180 GLU A N 1
ATOM 1411 C CA . GLU A 1 180 ? -15.476 11.869 16.465 1.00 86.31 180 GLU A CA 1
ATOM 1412 C C . GLU A 1 180 ? -14.544 10.765 15.949 1.00 86.31 180 GLU A C 1
ATOM 1414 O O . GLU A 1 180 ? -13.822 10.957 14.968 1.00 86.31 180 GLU A O 1
ATOM 1419 N N . PHE A 1 181 ? -14.591 9.587 16.575 1.00 87.06 181 PHE A N 1
ATOM 1420 C CA . PHE A 1 181 ? -13.820 8.418 16.160 1.00 87.06 181 PHE A CA 1
ATOM 1421 C C . PHE A 1 181 ? -14.233 7.927 14.769 1.00 87.06 181 PHE A C 1
ATOM 1423 O O . PHE A 1 181 ? -13.380 7.658 13.920 1.00 87.06 181 PHE A O 1
ATOM 1430 N N . LEU A 1 182 ? -15.544 7.866 14.516 1.00 86.81 182 LEU A N 1
ATOM 1431 C CA . LEU A 1 182 ? -16.098 7.472 13.221 1.00 86.81 182 LEU A CA 1
ATOM 1432 C C . LEU A 1 182 ? -15.734 8.473 12.117 1.00 86.81 182 LEU A C 1
ATOM 1434 O O . LEU A 1 182 ? -15.337 8.060 11.032 1.00 86.81 182 LEU A O 1
ATOM 1438 N N . SER A 1 183 ? -15.765 9.775 12.408 1.00 87.31 183 SER A N 1
ATOM 1439 C CA . SER A 1 183 ? -15.352 10.830 11.472 1.00 87.31 183 SER A CA 1
ATOM 1440 C C . SER A 1 183 ? -13.886 10.688 11.037 1.00 87.31 183 SER A C 1
ATOM 1442 O O . SER A 1 183 ? -13.552 10.875 9.864 1.00 87.31 183 SER A O 1
ATOM 1444 N N . ILE A 1 184 ? -12.995 10.288 11.954 1.00 88.31 184 ILE A N 1
ATOM 1445 C CA . ILE A 1 184 ? -11.584 10.019 11.634 1.00 88.31 184 ILE A CA 1
ATOM 1446 C C . ILE A 1 184 ? -11.449 8.785 10.736 1.00 88.31 184 ILE A C 1
ATOM 1448 O O . ILE A 1 184 ? -10.719 8.834 9.742 1.00 88.31 184 ILE A O 1
ATOM 1452 N N . LEU A 1 185 ? -12.162 7.702 11.057 1.00 89.00 185 LEU A N 1
ATOM 1453 C CA . LEU A 1 185 ? -12.206 6.492 10.235 1.00 89.00 185 LEU A CA 1
ATOM 1454 C C . LEU A 1 185 ? -12.702 6.807 8.813 1.00 89.00 185 LEU A C 1
ATOM 1456 O O . LEU A 1 185 ? -12.039 6.440 7.843 1.00 89.00 185 LEU A O 1
ATOM 1460 N N . GLU A 1 186 ? -13.806 7.542 8.674 1.00 86.50 186 GLU A N 1
ATOM 1461 C CA . GLU A 1 186 ? -14.333 7.990 7.379 1.00 86.50 186 GLU A CA 1
ATOM 1462 C C . GLU A 1 186 ? -13.322 8.865 6.623 1.00 86.50 186 GLU A C 1
ATOM 1464 O O . GLU A 1 186 ? -13.103 8.686 5.422 1.00 86.50 186 GLU A O 1
ATOM 1469 N N . GLY A 1 187 ? -12.672 9.802 7.319 1.00 85.81 187 GLY A N 1
ATOM 1470 C CA . GLY A 1 187 ? -11.651 10.676 6.745 1.00 85.81 187 GLY A CA 1
ATOM 1471 C C . GLY A 1 187 ? -10.457 9.906 6.177 1.00 85.81 187 GLY A C 1
ATOM 1472 O O . GLY A 1 187 ? -9.975 10.236 5.092 1.00 85.81 187 GLY A O 1
ATOM 1473 N N . LEU A 1 188 ? -10.008 8.858 6.872 1.00 87.50 188 LEU A N 1
ATOM 1474 C CA . LEU A 1 188 ? -8.964 7.953 6.387 1.00 87.50 188 LEU A CA 1
ATOM 1475 C C . LEU A 1 188 ? -9.466 7.060 5.249 1.00 87.50 188 LEU A C 1
ATOM 1477 O O . LEU A 1 188 ? -8.755 6.894 4.262 1.00 87.50 188 LEU A O 1
ATOM 1481 N N . GLY A 1 189 ? -10.697 6.552 5.344 1.00 85.88 189 GLY A N 1
ATOM 1482 C CA . GLY A 1 189 ? -11.335 5.717 4.323 1.00 85.88 189 GLY A CA 1
ATOM 1483 C C . GLY A 1 189 ? -11.547 6.414 2.977 1.00 85.88 189 GLY A C 1
ATOM 1484 O O . GLY A 1 189 ? -11.617 5.750 1.943 1.00 85.88 189 GLY A O 1
ATOM 1485 N N . ARG A 1 190 ? -11.606 7.752 2.966 1.00 85.31 190 ARG A N 1
ATOM 1486 C CA . ARG A 1 190 ? -11.640 8.573 1.741 1.00 85.31 190 ARG A CA 1
ATOM 1487 C C . ARG A 1 190 ? -10.277 8.708 1.061 1.00 85.31 190 ARG A C 1
ATOM 1489 O O . ARG A 1 190 ? -10.222 9.046 -0.125 1.00 85.31 190 ARG A O 1
ATOM 1496 N N . ASN A 1 191 ? -9.179 8.438 1.770 1.00 88.31 191 ASN A N 1
ATOM 1497 C CA . ASN A 1 191 ? -7.849 8.432 1.175 1.00 88.31 191 ASN A CA 1
ATOM 1498 C C . ASN A 1 191 ? -7.620 7.121 0.411 1.00 88.31 191 ASN A C 1
ATOM 1500 O O . ASN A 1 191 ? -7.014 6.173 0.902 1.00 88.31 191 ASN A O 1
ATOM 1504 N N . GLU A 1 192 ? -8.037 7.117 -0.851 1.00 86.50 192 GLU A N 1
ATOM 1505 C CA . GLU A 1 192 ? -7.909 5.967 -1.746 1.00 86.50 192 GLU A CA 1
ATOM 1506 C C . GLU A 1 192 ? -6.463 5.530 -2.047 1.00 86.50 192 GLU A C 1
ATOM 1508 O O . GLU A 1 192 ? -6.242 4.443 -2.581 1.00 86.50 192 GLU A O 1
ATOM 1513 N N . LEU A 1 193 ? -5.467 6.363 -1.752 1.00 91.62 193 LEU A N 1
ATOM 1514 C CA . LEU A 1 193 ? -4.065 6.060 -2.031 1.00 91.62 193 LEU A CA 1
ATOM 1515 C C . LEU A 1 193 ? -3.278 5.671 -0.784 1.00 91.62 193 LEU A C 1
ATOM 1517 O O . LEU A 1 193 ? -2.106 5.316 -0.914 1.00 91.62 193 LEU A O 1
ATOM 1521 N N . LEU A 1 194 ? -3.886 5.734 0.402 1.00 92.25 194 LEU A N 1
ATOM 1522 C CA . LEU A 1 194 ? -3.225 5.356 1.641 1.00 92.25 194 LEU A CA 1
ATOM 1523 C C . LEU A 1 194 ? -2.822 3.873 1.548 1.00 92.25 194 LEU A C 1
ATOM 1525 O O . LEU A 1 194 ? -3.670 3.035 1.244 1.00 92.25 194 LEU A O 1
ATOM 1529 N N . PRO A 1 195 ? -1.543 3.512 1.763 1.00 92.88 195 PRO A N 1
ATOM 1530 C CA . PRO A 1 195 ? -1.068 2.141 1.594 1.00 92.88 195 PRO A CA 1
ATOM 1531 C C . PRO A 1 195 ? -1.362 1.307 2.846 1.00 92.88 195 PRO A C 1
ATOM 1533 O O . PRO A 1 195 ? -0.465 0.700 3.437 1.00 92.88 195 PRO A O 1
ATOM 1536 N N . VAL A 1 196 ? -2.624 1.322 3.270 1.00 92.75 196 VAL A N 1
ATOM 1537 C CA . VAL A 1 196 ? -3.123 0.566 4.411 1.00 92.75 196 VAL A CA 1
ATOM 1538 C C . VAL A 1 196 ? -4.429 -0.128 4.053 1.00 92.75 196 VAL A C 1
ATOM 1540 O O . VAL A 1 196 ? -5.259 0.421 3.330 1.00 92.75 196 VAL A O 1
ATOM 1543 N N . ASP A 1 197 ? -4.615 -1.317 4.603 1.00 92.00 197 ASP A N 1
ATOM 1544 C CA . ASP A 1 197 ? -5.891 -2.009 4.619 1.00 92.00 197 ASP A CA 1
ATOM 1545 C C . ASP A 1 197 ? -6.613 -1.575 5.904 1.00 92.00 197 ASP A C 1
ATOM 1547 O O . ASP A 1 197 ? -6.164 -1.874 7.018 1.00 92.00 197 ASP A O 1
ATOM 155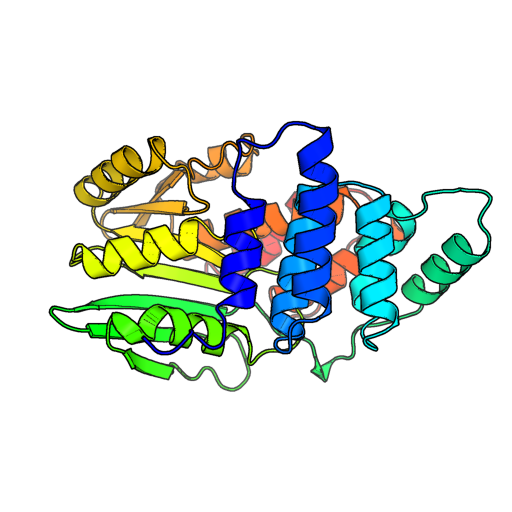1 N N . LEU A 1 198 ? -7.681 -0.789 5.743 1.00 92.62 198 LEU A N 1
ATOM 1552 C CA . LEU A 1 198 ? -8.481 -0.253 6.845 1.00 92.62 198 LEU A CA 1
ATOM 1553 C C . LEU A 1 198 ? -9.572 -1.250 7.216 1.00 92.62 198 LEU A C 1
ATOM 1555 O O . LEU A 1 198 ? -10.412 -1.570 6.380 1.00 92.62 198 LEU A O 1
ATOM 1559 N N . TYR A 1 199 ? -9.609 -1.682 8.471 1.00 92.62 199 TYR A N 1
ATOM 1560 C CA . TYR A 1 199 ? -10.627 -2.589 8.989 1.00 92.62 199 TYR A CA 1
ATOM 1561 C C . TYR A 1 199 ? -11.459 -1.896 10.055 1.00 92.62 199 TYR A C 1
ATOM 1563 O O . TYR A 1 199 ? -10.921 -1.319 10.995 1.00 92.62 199 TYR A O 1
ATOM 1571 N N . CYS A 1 200 ? -12.775 -1.994 9.933 1.00 92.94 200 CYS A N 1
ATOM 1572 C CA . CYS A 1 200 ? -13.723 -1.611 10.966 1.00 92.94 200 CYS A CA 1
ATOM 1573 C C . CYS A 1 200 ? -14.266 -2.894 11.599 1.00 92.94 200 CYS A C 1
ATOM 1575 O O . CYS A 1 200 ? -14.924 -3.685 10.919 1.00 92.94 200 CYS A O 1
ATOM 1577 N N . VAL A 1 201 ? -13.946 -3.123 12.875 1.00 93.06 201 VAL A N 1
ATOM 1578 C CA . VAL A 1 201 ? -14.257 -4.365 13.596 1.00 93.06 201 VAL A CA 1
ATOM 1579 C C . VAL A 1 201 ? -15.129 -4.050 14.803 1.00 93.06 201 VAL A C 1
ATOM 1581 O O . VAL A 1 201 ? -14.783 -3.196 15.612 1.00 93.06 201 VAL A O 1
ATOM 1584 N N . GLY A 1 202 ? -16.247 -4.753 14.964 1.00 92.12 202 GLY A N 1
ATOM 1585 C CA . GLY A 1 202 ? -17.134 -4.530 16.104 1.00 92.12 202 GLY A CA 1
ATOM 1586 C C . GLY A 1 202 ? -18.379 -5.414 16.093 1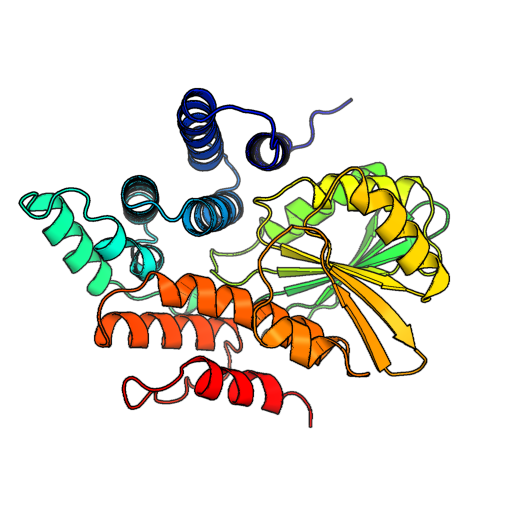.00 92.12 202 GLY A C 1
ATOM 1587 O O . GLY A 1 202 ? -18.492 -6.317 15.263 1.00 92.12 202 GLY A O 1
ATOM 1588 N N . PRO A 1 203 ? -19.329 -5.188 17.013 1.00 90.31 203 PRO A N 1
ATOM 1589 C CA . PRO A 1 203 ? -20.604 -5.898 17.036 1.00 90.31 203 PRO A CA 1
ATOM 1590 C C . PRO A 1 203 ? -21.387 -5.735 15.725 1.00 90.31 203 PRO A C 1
ATOM 1592 O O . PRO A 1 203 ? -21.477 -4.632 15.183 1.00 90.31 203 PRO A O 1
ATOM 1595 N N . LEU A 1 204 ? -22.029 -6.813 15.255 1.00 86.19 204 LEU A N 1
ATOM 1596 C CA . LEU A 1 204 ? -22.746 -6.853 13.969 1.00 86.19 204 LEU A CA 1
ATOM 1597 C C . LEU A 1 204 ? -23.703 -5.668 13.754 1.00 86.19 204 LEU A C 1
ATOM 1599 O O . LEU A 1 204 ? -23.718 -5.075 12.680 1.00 86.19 204 LEU A O 1
ATOM 1603 N N . HIS A 1 205 ? -24.482 -5.298 14.774 1.00 85.81 205 HIS A N 1
ATOM 1604 C CA . HIS A 1 205 ? -25.467 -4.217 14.674 1.00 85.81 205 HIS A CA 1
ATOM 1605 C C . HIS A 1 205 ? -24.827 -2.840 14.425 1.00 85.81 205 HIS A C 1
ATOM 1607 O O . HIS A 1 205 ? -25.370 -2.048 13.656 1.00 85.81 205 HIS A O 1
ATOM 1613 N N . GLN A 1 206 ? -23.666 -2.563 15.030 1.00 86.19 206 GLN A N 1
ATOM 1614 C CA . GLN A 1 206 ? -22.935 -1.310 14.817 1.00 86.19 206 GLN A CA 1
ATOM 1615 C C . GLN A 1 206 ? -22.319 -1.286 13.419 1.00 86.19 206 GLN A C 1
ATOM 1617 O O . GLN A 1 206 ? -22.495 -0.318 12.682 1.00 86.19 206 GLN A O 1
ATOM 1622 N N . ILE A 1 207 ? -21.668 -2.383 13.024 1.00 87.50 207 ILE A N 1
ATOM 1623 C CA . ILE A 1 207 ? -21.023 -2.497 11.713 1.00 87.50 207 ILE A CA 1
ATOM 1624 C C . ILE A 1 207 ? -22.047 -2.379 10.582 1.00 87.50 207 ILE A C 1
ATOM 1626 O O . ILE A 1 207 ? -21.826 -1.624 9.639 1.00 87.50 207 ILE A O 1
ATOM 1630 N N . ALA A 1 208 ? -23.197 -3.046 10.693 1.00 81.94 208 ALA A N 1
ATOM 1631 C CA . ALA A 1 208 ? -24.270 -2.933 9.708 1.00 81.94 208 ALA A CA 1
ATOM 1632 C C . ALA A 1 208 ? -24.781 -1.485 9.567 1.00 81.94 208 ALA A C 1
ATOM 1634 O O . ALA A 1 208 ? -25.046 -1.028 8.453 1.00 81.94 208 ALA A O 1
ATOM 1635 N N . GLY A 1 209 ? -24.872 -0.748 10.681 1.00 81.50 209 GLY A N 1
ATOM 1636 C CA . GLY A 1 209 ? -25.213 0.675 10.680 1.00 81.50 209 GLY A CA 1
ATOM 1637 C C . GLY A 1 209 ? -24.183 1.532 9.937 1.00 81.50 209 GLY A C 1
ATOM 1638 O O . GLY A 1 209 ? -24.560 2.352 9.099 1.00 81.50 209 GLY A O 1
ATOM 1639 N N . LEU A 1 210 ? -22.890 1.309 10.191 1.00 83.50 210 LEU A N 1
ATOM 1640 C CA . LEU A 1 210 ? -21.791 2.028 9.534 1.00 83.50 210 LEU A CA 1
ATOM 1641 C C . LEU A 1 210 ? -21.701 1.717 8.038 1.00 83.50 210 LEU A C 1
ATOM 1643 O O . LEU A 1 210 ? -21.590 2.637 7.234 1.00 83.50 210 LEU A O 1
ATOM 1647 N N . MET A 1 211 ? -21.850 0.450 7.646 1.00 80.62 211 MET A N 1
ATOM 1648 C CA . MET A 1 211 ? -21.931 0.055 6.235 1.00 80.62 211 MET A CA 1
ATOM 1649 C C . MET A 1 211 ? -23.080 0.761 5.506 1.00 80.62 211 MET A C 1
ATOM 1651 O O . MET A 1 211 ? -22.949 1.143 4.345 1.00 80.62 211 MET A O 1
ATOM 1655 N N . GLY A 1 212 ? -24.219 0.950 6.180 1.00 74.75 212 GLY A N 1
ATOM 1656 C CA . GLY A 1 212 ? -25.348 1.705 5.638 1.00 74.75 212 GLY A CA 1
ATOM 1657 C C . GLY A 1 212 ? -25.014 3.174 5.356 1.00 74.75 212 GLY A C 1
ATOM 1658 O O . GLY A 1 212 ? -25.464 3.708 4.342 1.00 74.75 212 GLY A O 1
ATOM 1659 N N . ARG A 1 213 ? -24.211 3.811 6.222 1.00 74.44 213 ARG A N 1
ATOM 1660 C CA . ARG A 1 213 ? -23.711 5.185 6.029 1.00 74.44 213 ARG A CA 1
ATOM 1661 C C . ARG A 1 213 ? -22.679 5.246 4.895 1.00 74.44 213 ARG A C 1
ATOM 1663 O O . ARG A 1 213 ? -22.789 6.106 4.024 1.00 74.44 213 ARG A O 1
ATOM 1670 N N . ASP A 1 214 ? -21.740 4.298 4.858 1.00 73.69 214 ASP A N 1
ATOM 1671 C CA . ASP A 1 214 ? -20.657 4.246 3.862 1.00 73.69 214 ASP A CA 1
ATOM 1672 C C . ASP A 1 214 ? -21.172 4.102 2.424 1.00 73.69 214 ASP A C 1
ATOM 1674 O O . ASP A 1 214 ? -20.637 4.732 1.518 1.00 73.69 214 ASP A O 1
ATOM 1678 N N . ARG A 1 215 ? -22.294 3.403 2.209 1.00 66.75 215 ARG A N 1
ATOM 1679 C CA . ARG A 1 215 ? -22.955 3.296 0.889 1.00 66.75 215 ARG A CA 1
ATOM 1680 C C . ARG A 1 215 ? -23.259 4.629 0.214 1.00 66.75 215 ARG A C 1
ATOM 1682 O O . ARG A 1 215 ? -23.375 4.700 -1.009 1.00 66.75 215 ARG A O 1
ATOM 1689 N N . GLN A 1 216 ? -23.412 5.695 0.994 1.00 62.84 216 GLN A N 1
ATOM 1690 C CA . GLN A 1 216 ? -23.648 7.039 0.469 1.00 62.84 216 GLN A CA 1
ATOM 1691 C C . GLN A 1 216 ? -22.340 7.713 0.021 1.00 62.84 216 GLN A C 1
ATOM 1693 O O . GLN A 1 216 ? -22.348 8.554 -0.883 1.00 62.84 216 GLN A O 1
ATOM 1698 N N . HIS A 1 217 ? -21.210 7.314 0.610 1.00 66.25 217 HIS A N 1
ATOM 1699 C CA . HIS A 1 217 ? -19.869 7.844 0.373 1.00 66.25 217 HIS A CA 1
ATOM 1700 C C . HIS A 1 217 ? -18.816 6.720 0.395 1.00 66.25 217 HIS A C 1
ATOM 1702 O O . HIS A 1 217 ? -18.027 6.666 1.337 1.00 66.25 217 HIS A O 1
ATOM 1708 N N . PRO A 1 218 ? -18.779 5.846 -0.632 1.00 60.03 218 PRO A N 1
ATOM 1709 C CA . PRO A 1 218 ? -18.031 4.594 -0.555 1.00 60.03 218 PRO A CA 1
ATOM 1710 C C . PRO A 1 218 ? -16.550 4.803 -0.236 1.00 60.03 218 PRO A C 1
ATOM 1712 O O . PRO A 1 218 ? -15.861 5.542 -0.950 1.00 60.03 218 PRO A O 1
ATOM 1715 N N . SER A 1 219 ? -16.068 4.130 0.806 1.00 70.06 219 SER A N 1
ATOM 1716 C CA . SER A 1 219 ? -14.682 4.204 1.271 1.00 70.06 219 SER A CA 1
ATOM 1717 C C . SER A 1 219 ? -13.890 2.934 0.942 1.00 70.06 219 SER A C 1
ATOM 1719 O O . SER A 1 219 ? -14.397 1.972 0.361 1.00 70.06 219 SER A O 1
ATOM 1721 N N . THR A 1 220 ? -12.603 2.917 1.296 1.00 82.19 220 THR A N 1
ATOM 1722 C CA . THR A 1 220 ? -11.755 1.716 1.215 1.00 82.19 220 THR A CA 1
ATOM 1723 C C . THR A 1 220 ? -11.806 0.853 2.483 1.00 82.19 220 THR A C 1
ATOM 1725 O O . THR A 1 220 ? -10.899 0.055 2.706 1.00 82.19 220 THR A O 1
ATOM 1728 N N . ILE A 1 221 ? -12.813 1.034 3.345 1.00 88.50 221 ILE A N 1
ATOM 1729 C CA . ILE A 1 221 ? -12.919 0.332 4.630 1.00 88.50 221 ILE A CA 1
ATOM 1730 C C . ILE A 1 221 ? -13.470 -1.087 4.430 1.00 88.50 221 ILE A C 1
ATOM 1732 O O . ILE A 1 221 ? -14.457 -1.309 3.731 1.00 88.50 221 ILE A O 1
ATOM 1736 N N . HIS A 1 222 ? -12.839 -2.050 5.096 1.00 89.38 222 HIS A N 1
ATOM 1737 C CA . HIS A 1 222 ? -13.268 -3.438 5.213 1.00 89.38 222 HIS A CA 1
ATOM 1738 C C . HIS A 1 222 ? -14.090 -3.613 6.493 1.00 89.38 222 HIS A C 1
ATOM 1740 O O . HIS A 1 222 ? -13.583 -3.426 7.599 1.00 89.38 222 HIS A O 1
ATOM 1746 N N . PHE A 1 223 ? -15.357 -3.989 6.354 1.00 88.94 223 PHE A N 1
ATOM 1747 C CA . PHE A 1 223 ? -16.280 -4.133 7.476 1.00 88.94 223 PHE A CA 1
ATOM 1748 C C . PHE A 1 223 ? -16.320 -5.574 7.983 1.00 88.94 223 PHE A C 1
ATOM 1750 O O . PHE A 1 223 ? -16.518 -6.518 7.213 1.00 88.94 223 PHE A O 1
ATOM 1757 N N . ILE A 1 224 ? -16.129 -5.743 9.291 1.00 90.12 224 ILE A N 1
ATOM 1758 C CA . ILE A 1 224 ? -16.008 -7.044 9.948 1.00 90.12 224 ILE A CA 1
ATOM 1759 C C . ILE A 1 224 ? -16.855 -7.063 11.222 1.00 90.12 224 ILE A C 1
ATOM 1761 O O . ILE A 1 224 ? -16.635 -6.278 12.143 1.00 90.12 224 ILE A O 1
ATOM 1765 N N . ALA A 1 225 ? -17.793 -8.004 11.304 1.00 89.31 225 ALA A N 1
ATOM 1766 C CA . ALA A 1 225 ? -18.560 -8.252 12.519 1.00 89.31 225 ALA A CA 1
ATOM 1767 C C . ALA A 1 225 ? -17.850 -9.273 13.416 1.00 89.31 225 ALA A C 1
ATOM 1769 O O . ALA A 1 225 ? -17.408 -10.317 12.941 1.00 89.31 225 ALA A O 1
ATOM 1770 N N . ARG A 1 226 ? -17.761 -8.991 14.719 1.00 88.38 226 ARG A N 1
ATOM 1771 C CA . ARG A 1 226 ? -17.249 -9.924 15.731 1.00 88.38 226 ARG A CA 1
ATOM 1772 C C . ARG A 1 226 ? -18.390 -10.802 16.254 1.00 88.38 226 ARG A C 1
ATOM 1774 O O . ARG A 1 226 ? -19.402 -10.282 16.723 1.00 88.38 226 ARG A O 1
ATOM 1781 N N . GLU A 1 227 ? -18.201 -12.117 16.200 1.00 80.75 227 GLU A N 1
ATOM 1782 C CA . GLU A 1 227 ? -19.125 -13.144 16.692 1.00 80.75 227 GLU A CA 1
ATOM 1783 C C . GLU A 1 227 ? -18.371 -14.093 17.638 1.00 80.75 227 GLU A C 1
ATOM 1785 O O . GLU A 1 227 ? -17.735 -15.055 17.208 1.00 80.75 227 GLU A O 1
ATOM 1790 N N . ALA A 1 228 ? -18.432 -13.814 18.945 1.00 78.81 228 ALA A N 1
ATOM 1791 C CA . ALA A 1 228 ? -17.639 -14.510 19.965 1.00 78.81 228 ALA A CA 1
ATOM 1792 C C . ALA A 1 228 ? -16.126 -14.484 19.640 1.00 78.81 228 ALA A C 1
ATOM 1794 O O . ALA A 1 228 ? -15.553 -13.398 19.551 1.00 78.81 228 ALA A O 1
ATOM 1795 N N . GLU A 1 229 ? -15.488 -15.648 19.480 1.00 75.00 229 GLU A N 1
ATOM 1796 C CA . GLU A 1 229 ? -14.057 -15.784 19.151 1.00 75.00 229 GLU A CA 1
ATOM 1797 C C . GLU A 1 229 ? -13.755 -15.646 17.649 1.00 75.00 229 GLU A C 1
ATOM 1799 O O . GLU A 1 229 ? -12.594 -15.535 17.260 1.00 75.00 229 GLU A O 1
ATOM 1804 N N . ASN A 1 230 ? -14.784 -15.621 16.800 1.00 82.19 230 ASN A N 1
ATOM 1805 C CA . ASN A 1 230 ? -14.633 -15.537 15.354 1.00 82.19 230 ASN A CA 1
ATOM 1806 C C . ASN A 1 230 ? -15.110 -14.189 14.808 1.00 82.19 230 ASN A C 1
ATOM 1808 O O . ASN A 1 230 ? -15.738 -13.374 15.491 1.00 82.19 230 ASN A O 1
ATOM 1812 N N . VAL A 1 231 ? -14.822 -13.960 13.531 1.00 86.31 231 VAL A N 1
ATOM 1813 C CA . VAL A 1 231 ? -15.312 -12.811 12.784 1.00 86.31 231 VAL A CA 1
ATOM 1814 C C . VAL A 1 231 ? -16.017 -13.224 11.499 1.00 86.31 231 VAL A C 1
ATOM 1816 O O . VAL A 1 231 ? -15.723 -14.262 10.906 1.00 86.31 231 VAL A O 1
ATOM 1819 N N . VAL A 1 232 ? -16.938 -12.373 11.056 1.00 84.31 232 VAL A N 1
ATOM 1820 C CA . VAL A 1 232 ? -17.630 -12.477 9.773 1.00 84.31 232 VAL A CA 1
ATOM 1821 C C . VAL A 1 232 ? -17.270 -11.257 8.936 1.00 84.31 232 VAL A C 1
ATOM 1823 O O . VAL A 1 232 ? -17.531 -10.117 9.329 1.00 84.31 232 VAL A O 1
ATOM 1826 N N . TYR A 1 233 ? -16.663 -11.486 7.773 1.00 85.44 233 TYR A N 1
ATOM 1827 C CA . TYR A 1 233 ? -16.361 -10.422 6.822 1.00 85.44 233 TYR A CA 1
ATOM 1828 C C . TYR A 1 233 ? -17.621 -10.028 6.049 1.00 85.44 233 TYR A C 1
ATOM 1830 O O . TYR A 1 233 ? -18.265 -10.865 5.413 1.00 85.44 233 TYR A O 1
ATOM 1838 N N . LEU A 1 234 ? -17.962 -8.742 6.091 1.00 80.81 234 LEU A N 1
ATOM 1839 C CA . LEU A 1 234 ? -19.181 -8.211 5.482 1.00 80.81 234 LEU A CA 1
ATOM 1840 C C . LEU A 1 234 ? -18.932 -7.510 4.141 1.00 80.81 234 LEU A C 1
ATOM 1842 O O . LEU A 1 234 ? -19.888 -7.241 3.415 1.00 80.81 234 LEU A O 1
ATOM 1846 N N . GLY A 1 235 ? -17.671 -7.250 3.787 1.00 76.75 235 GLY A N 1
ATOM 1847 C CA . GLY A 1 235 ? -17.290 -6.629 2.517 1.00 76.75 235 GLY A CA 1
ATOM 1848 C C . GLY A 1 235 ? -16.601 -5.273 2.666 1.00 76.75 235 GLY A C 1
ATOM 1849 O O . GLY A 1 235 ? -16.423 -4.750 3.765 1.00 76.75 235 GLY A O 1
ATOM 1850 N N . ALA A 1 236 ? -16.222 -4.710 1.522 1.00 74.38 236 ALA A N 1
ATOM 1851 C CA . ALA A 1 236 ? -15.850 -3.310 1.347 1.00 74.38 236 ALA A CA 1
ATOM 1852 C C . ALA A 1 236 ? -16.708 -2.748 0.206 1.00 74.38 236 ALA A C 1
ATOM 1854 O O . ALA A 1 236 ? -16.874 -3.418 -0.813 1.00 74.38 236 ALA A O 1
ATOM 1855 N N . ASP A 1 237 ? -17.252 -1.539 0.342 1.00 61.34 237 ASP A N 1
ATOM 1856 C CA . ASP A 1 237 ? -18.185 -0.980 -0.653 1.00 61.34 237 ASP A CA 1
ATOM 1857 C C . ASP A 1 237 ? -17.472 -0.252 -1.814 1.00 61.34 237 ASP A C 1
ATOM 1859 O O . ASP A 1 237 ? -18.055 0.499 -2.598 1.00 61.34 237 ASP A O 1
ATOM 1863 N N . SER A 1 238 ? -16.165 -0.490 -1.969 1.00 52.62 238 SER A N 1
ATOM 1864 C CA . SER A 1 238 ? -15.292 0.219 -2.911 1.00 52.62 238 SER A CA 1
ATOM 1865 C C . SER A 1 238 ? -15.539 -0.109 -4.395 1.00 52.62 238 SER A C 1
ATOM 1867 O O . SER A 1 238 ? -14.856 0.440 -5.260 1.00 52.62 238 SER A O 1
ATOM 1869 N N . GLY A 1 239 ? -16.522 -0.955 -4.726 1.00 45.72 239 GLY A N 1
ATOM 1870 C CA . GLY A 1 239 ? -16.855 -1.325 -6.107 1.00 45.72 239 GLY A CA 1
ATOM 1871 C C . GLY A 1 239 ? -15.760 -2.122 -6.828 1.00 45.72 239 GLY A C 1
ATOM 1872 O O . GLY A 1 239 ? -15.826 -2.281 -8.047 1.00 45.72 239 GLY A O 1
ATOM 1873 N N . GLN A 1 240 ? -14.746 -2.617 -6.109 1.00 46.38 240 GLN A N 1
ATOM 1874 C CA . GLN A 1 240 ? -13.761 -3.536 -6.673 1.00 46.38 240 GLN A CA 1
ATOM 1875 C C . GLN A 1 240 ? -14.388 -4.924 -6.821 1.00 46.38 240 GLN A C 1
ATOM 1877 O O . GLN A 1 240 ? -14.958 -5.465 -5.878 1.00 46.38 240 GLN A O 1
ATOM 1882 N N . ALA A 1 241 ? -14.336 -5.449 -8.045 1.00 37.84 241 ALA A N 1
ATOM 1883 C CA . ALA A 1 241 ? -14.989 -6.689 -8.439 1.00 37.84 241 ALA A CA 1
ATOM 1884 C C . ALA A 1 241 ? -14.604 -7.871 -7.534 1.00 37.84 241 ALA A C 1
ATOM 1886 O O . ALA A 1 241 ? -13.438 -8.029 -7.170 1.00 37.84 241 ALA A O 1
ATOM 1887 N N . ASP A 1 242 ? -15.604 -8.705 -7.231 1.00 41.94 242 ASP A N 1
ATOM 1888 C CA . ASP A 1 242 ? -15.497 -9.981 -6.520 1.00 41.94 242 ASP A CA 1
ATOM 1889 C C . ASP A 1 242 ? -14.353 -10.837 -7.095 1.00 41.94 242 ASP A C 1
ATOM 1891 O O . ASP A 1 242 ? -14.492 -11.502 -8.124 1.00 41.94 242 ASP A O 1
ATOM 1895 N N . SER A 1 243 ? -13.209 -10.832 -6.411 1.00 48.84 243 SER A N 1
ATOM 1896 C CA . SER A 1 243 ? -12.218 -11.899 -6.533 1.00 48.84 243 SER A CA 1
ATOM 1897 C C . SER A 1 243 ? -12.724 -13.124 -5.762 1.00 48.84 243 SER A C 1
ATOM 1899 O O . SER A 1 243 ? -13.520 -13.000 -4.828 1.00 48.84 243 SER A O 1
ATOM 1901 N N . GLY A 1 244 ? -12.249 -14.329 -6.102 1.00 49.16 244 GLY A N 1
ATOM 1902 C CA . GLY A 1 244 ? -12.614 -15.566 -5.387 1.00 49.16 244 GLY A CA 1
ATOM 1903 C C . GLY A 1 244 ? -12.364 -15.512 -3.868 1.00 49.16 244 GLY A C 1
ATOM 1904 O O . GLY A 1 244 ? -12.984 -16.253 -3.106 1.00 49.16 244 GLY A O 1
ATOM 1905 N N . VAL A 1 245 ? -11.523 -14.575 -3.422 1.00 52.12 245 VAL A N 1
ATOM 1906 C CA . VAL A 1 245 ? -11.255 -14.248 -2.020 1.00 52.12 245 VAL A CA 1
ATOM 1907 C C . VAL A 1 245 ? -12.514 -13.756 -1.288 1.00 52.12 245 VAL A C 1
ATOM 1909 O O . VAL A 1 245 ? -12.786 -14.228 -0.188 1.00 52.12 245 VAL A O 1
ATOM 1912 N N . THR A 1 246 ? -13.349 -12.898 -1.887 1.00 54.47 246 THR A N 1
ATOM 1913 C CA . THR A 1 246 ? -14.573 -12.387 -1.234 1.00 54.47 246 THR A CA 1
ATOM 1914 C C . THR A 1 246 ? -15.592 -13.497 -0.958 1.00 54.47 246 THR A C 1
ATOM 1916 O O . THR A 1 246 ? -16.303 -13.462 0.045 1.00 54.47 246 THR A O 1
ATOM 1919 N N . VAL A 1 247 ? -15.639 -14.526 -1.814 1.00 54.78 247 VAL A N 1
ATOM 1920 C CA . VAL A 1 247 ? -16.486 -15.714 -1.614 1.00 54.78 247 VAL A CA 1
ATOM 1921 C C . VAL A 1 247 ? -15.951 -16.585 -0.473 1.00 54.78 247 VAL A C 1
ATOM 1923 O O . VAL A 1 247 ? -16.738 -17.074 0.339 1.00 54.78 247 VAL A O 1
ATOM 1926 N N . ALA A 1 248 ? -14.626 -16.744 -0.368 1.00 54.38 248 ALA A N 1
ATOM 1927 C CA . ALA A 1 248 ? -13.986 -17.477 0.727 1.00 54.38 248 ALA A CA 1
ATOM 1928 C C . ALA A 1 248 ? -14.200 -16.800 2.094 1.00 54.38 248 ALA A C 1
ATOM 1930 O O . ALA A 1 248 ? -14.351 -17.490 3.101 1.00 54.38 248 ALA A O 1
ATOM 1931 N N . LEU A 1 249 ? -14.283 -15.466 2.111 1.00 63.47 249 LEU A N 1
ATOM 1932 C CA . LEU A 1 249 ? -14.396 -14.639 3.313 1.00 63.47 249 LEU A CA 1
ATOM 1933 C C . LEU A 1 249 ? -15.777 -14.653 3.999 1.00 63.47 249 LEU A C 1
ATOM 1935 O O . LEU A 1 249 ? -15.899 -14.175 5.121 1.00 63.47 249 LEU A O 1
ATOM 1939 N N . ARG A 1 250 ? -16.823 -15.229 3.390 1.00 63.06 250 ARG A N 1
ATOM 1940 C CA . ARG A 1 250 ? -18.186 -15.244 3.972 1.00 63.06 250 ARG A CA 1
ATOM 1941 C C . ARG A 1 250 ? -18.393 -16.261 5.106 1.00 63.06 250 ARG A C 1
ATOM 1943 O O . ARG A 1 250 ? -19.516 -16.420 5.578 1.00 63.06 250 ARG A O 1
ATOM 1950 N N . LYS A 1 251 ? -17.350 -16.986 5.517 1.00 68.19 251 LYS A N 1
ATOM 1951 C CA . LYS A 1 251 ? -17.401 -17.957 6.622 1.00 68.19 251 LYS A CA 1
ATOM 1952 C C . LYS A 1 251 ? -16.866 -17.331 7.909 1.00 68.19 251 LYS A C 1
ATOM 1954 O O . LYS A 1 251 ? -15.988 -16.480 7.854 1.00 68.19 251 LYS A O 1
ATOM 1959 N N . SER A 1 252 ? -17.380 -17.792 9.048 1.00 72.12 252 SER A N 1
ATOM 1960 C CA . SER A 1 252 ? -16.821 -17.475 10.365 1.00 72.12 252 SER A CA 1
ATOM 1961 C C . SER A 1 252 ? -15.365 -17.956 10.421 1.00 72.12 252 SER A C 1
ATOM 1963 O O . SER A 1 252 ? -15.108 -19.131 10.154 1.00 72.12 252 SER A O 1
ATOM 1965 N N . MET A 1 253 ? -14.426 -17.046 10.680 1.00 82.19 253 MET A N 1
ATOM 1966 C CA . MET A 1 253 ? -12.981 -17.317 10.689 1.00 82.19 253 MET A CA 1
ATOM 1967 C C . MET A 1 253 ? -12.243 -16.385 11.655 1.00 82.19 253 MET A C 1
ATOM 1969 O O . MET A 1 253 ? -12.847 -15.473 12.219 1.00 82.19 253 MET A O 1
ATOM 1973 N N . GLN A 1 254 ? -10.937 -16.582 11.844 1.00 85.38 254 GLN A N 1
ATOM 1974 C CA . GLN A 1 254 ? -10.121 -15.656 12.632 1.00 85.38 254 GLN A CA 1
ATOM 1975 C C . GLN A 1 254 ? -9.842 -14.356 11.859 1.00 85.38 254 GLN A C 1
ATOM 1977 O O . GLN A 1 254 ? -9.708 -14.350 10.636 1.00 85.38 254 GLN A O 1
ATOM 1982 N N . LEU A 1 255 ? -9.701 -13.234 12.575 1.00 84.94 255 LEU A N 1
ATOM 1983 C CA . LEU A 1 255 ? -9.398 -11.931 11.962 1.00 84.94 255 LEU A CA 1
ATOM 1984 C C . LEU A 1 255 ? -8.055 -11.933 11.212 1.00 84.94 255 LEU A C 1
ATOM 1986 O O . LEU A 1 255 ? -7.932 -11.305 10.161 1.00 84.94 255 LEU A O 1
ATOM 1990 N N . SER A 1 256 ? -7.071 -12.667 11.733 1.00 84.06 256 SER A N 1
ATOM 1991 C CA . SER A 1 256 ? -5.776 -12.896 11.089 1.00 84.06 256 SER A CA 1
ATOM 1992 C C . SER A 1 256 ? -5.941 -13.466 9.681 1.00 84.06 256 SER A C 1
ATOM 1994 O O . SER A 1 256 ? -5.351 -12.924 8.752 1.00 84.06 256 SER A O 1
ATOM 1996 N N . GLU A 1 257 ? -6.794 -14.479 9.509 1.00 81.62 257 GLU A N 1
ATOM 1997 C CA . GLU A 1 257 ? -7.071 -15.110 8.213 1.00 81.62 257 GLU A CA 1
ATOM 1998 C C . GLU A 1 257 ? -7.725 -14.140 7.223 1.00 81.62 257 GLU A C 1
ATOM 2000 O O . GLU A 1 257 ? -7.357 -14.123 6.048 1.00 81.62 257 GLU A O 1
ATOM 2005 N N . VAL A 1 258 ? -8.653 -13.290 7.685 1.00 83.31 258 VAL A N 1
ATOM 2006 C CA . VAL A 1 258 ? -9.274 -12.255 6.840 1.00 83.31 258 VAL A CA 1
ATOM 2007 C C . VAL A 1 258 ? -8.223 -11.276 6.321 1.00 83.31 258 VAL A C 1
ATOM 2009 O O . VAL A 1 258 ? -8.160 -11.018 5.119 1.00 83.31 258 VAL A O 1
ATOM 2012 N N . ILE A 1 259 ? -7.387 -10.749 7.220 1.00 86.25 259 ILE A N 1
ATOM 2013 C CA . ILE A 1 259 ? -6.321 -9.793 6.886 1.00 86.25 259 ILE A CA 1
ATOM 2014 C C . ILE A 1 259 ? -5.371 -10.392 5.851 1.00 86.25 259 ILE A C 1
ATOM 2016 O O . ILE A 1 259 ? -4.986 -9.755 4.870 1.00 86.25 259 ILE A O 1
ATOM 2020 N N . ASP A 1 260 ? -4.997 -11.637 6.082 1.00 81.75 260 ASP A N 1
ATOM 2021 C CA . ASP A 1 260 ? -4.090 -12.400 5.255 1.00 81.75 260 ASP A CA 1
ATOM 2022 C C . ASP A 1 260 ? -4.662 -12.667 3.850 1.00 81.75 260 ASP A C 1
ATOM 2024 O O . ASP A 1 260 ? -3.961 -12.493 2.850 1.00 81.75 260 ASP A O 1
ATOM 2028 N N . LEU A 1 261 ? -5.956 -12.980 3.752 1.00 79.00 261 LEU A N 1
ATOM 2029 C CA . LEU A 1 261 ? -6.675 -13.132 2.487 1.00 79.00 261 LEU A CA 1
ATOM 2030 C C . LEU A 1 261 ? -6.805 -11.815 1.705 1.00 79.00 261 LEU A C 1
ATOM 2032 O O . LEU A 1 261 ? -6.566 -11.798 0.497 1.00 79.00 261 LEU A O 1
ATOM 2036 N N . ILE A 1 262 ? -7.127 -10.699 2.363 1.00 82.25 262 ILE A N 1
ATOM 2037 C CA . ILE A 1 262 ? -7.170 -9.378 1.709 1.00 82.25 262 ILE A CA 1
ATOM 2038 C C . ILE A 1 262 ? -5.777 -8.968 1.218 1.00 82.25 262 ILE A C 1
ATOM 2040 O O . ILE A 1 262 ? -5.623 -8.499 0.089 1.00 82.25 262 ILE A O 1
ATOM 2044 N N . ARG A 1 263 ? -4.727 -9.234 2.001 1.00 84.81 263 ARG A N 1
ATOM 2045 C CA . ARG A 1 263 ? -3.344 -8.956 1.592 1.00 84.81 263 ARG A CA 1
ATOM 2046 C C . ARG A 1 263 ? -2.954 -9.709 0.317 1.00 84.81 263 ARG A C 1
ATOM 2048 O O . ARG A 1 263 ? -2.217 -9.167 -0.511 1.00 84.81 263 ARG A O 1
ATOM 2055 N N . LEU A 1 264 ? -3.464 -10.925 0.116 1.00 80.75 264 LEU A N 1
ATOM 2056 C CA . LEU A 1 264 ? -3.238 -11.682 -1.118 1.00 80.75 264 LEU A CA 1
ATOM 2057 C C . LEU A 1 264 ? -3.833 -10.992 -2.351 1.00 80.75 264 LEU A C 1
ATOM 2059 O O . LEU A 1 264 ? -3.191 -11.016 -3.398 1.00 80.75 264 LEU A O 1
ATOM 2063 N N . GLN A 1 265 ? -4.965 -10.288 -2.234 1.00 79.75 265 GLN A N 1
ATOM 2064 C CA . GLN A 1 265 ? -5.522 -9.509 -3.351 1.00 79.75 265 GLN A CA 1
ATOM 2065 C C . GLN A 1 265 ? -4.526 -8.448 -3.840 1.00 79.75 265 GLN A C 1
ATOM 2067 O O . GLN A 1 265 ? -4.365 -8.229 -5.044 1.00 79.75 265 GLN A O 1
ATOM 2072 N N . LYS A 1 266 ? -3.789 -7.816 -2.914 1.00 84.00 266 LYS A N 1
ATOM 2073 C CA . LYS A 1 266 ? -2.743 -6.854 -3.275 1.00 84.00 266 LYS A CA 1
ATOM 2074 C C . LYS A 1 266 ? -1.591 -7.516 -4.024 1.00 84.00 266 LYS A C 1
ATOM 2076 O O . LYS A 1 266 ? -1.090 -6.960 -5.005 1.00 84.00 266 LYS A O 1
ATOM 2081 N N . VAL A 1 267 ? -1.174 -8.695 -3.570 1.00 85.88 267 VAL A N 1
ATOM 2082 C CA . VAL A 1 267 ? -0.131 -9.479 -4.237 1.00 85.88 267 VAL A CA 1
ATOM 2083 C C . VAL A 1 267 ? -0.572 -9.860 -5.647 1.00 85.88 267 VAL A C 1
ATOM 2085 O O . VAL A 1 267 ? 0.169 -9.619 -6.598 1.00 85.88 267 VAL A O 1
ATOM 2088 N N . GLU A 1 268 ? -1.791 -10.370 -5.811 1.00 83.19 268 GLU A N 1
ATOM 2089 C CA . GLU A 1 268 ? -2.364 -10.698 -7.119 1.00 83.19 268 GLU A CA 1
ATOM 2090 C C . GLU A 1 268 ? -2.388 -9.481 -8.048 1.00 83.19 268 GLU A C 1
ATOM 2092 O O . GLU A 1 268 ? -1.960 -9.577 -9.201 1.00 83.19 268 GLU A O 1
ATOM 2097 N N . GLN A 1 269 ? -2.786 -8.312 -7.536 1.00 85.69 269 GLN A N 1
ATOM 2098 C CA . GLN A 1 269 ? -2.772 -7.065 -8.298 1.00 85.69 269 GLN A CA 1
ATOM 2099 C C . GLN A 1 269 ? -1.363 -6.725 -8.807 1.00 85.69 269 GLN A C 1
ATOM 2101 O O . GLN A 1 269 ? -1.197 -6.417 -9.989 1.00 85.69 269 GLN A O 1
ATOM 2106 N N . ILE A 1 270 ? -0.336 -6.819 -7.956 1.00 90.88 270 ILE A N 1
ATOM 2107 C CA . ILE A 1 270 ? 1.060 -6.581 -8.356 1.00 90.88 270 ILE A CA 1
ATOM 2108 C C . ILE A 1 270 ? 1.504 -7.618 -9.391 1.00 90.88 270 ILE A C 1
ATOM 2110 O O . ILE A 1 270 ? 2.075 -7.263 -10.418 1.00 90.88 270 ILE A O 1
ATOM 2114 N N . LEU A 1 271 ? 1.231 -8.901 -9.162 1.00 89.44 271 LEU A N 1
ATOM 2115 C CA . LEU A 1 271 ? 1.662 -9.980 -10.052 1.00 89.44 271 LEU A CA 1
ATOM 2116 C C . LEU A 1 271 ? 0.945 -9.969 -11.407 1.00 89.44 271 LEU A C 1
ATOM 2118 O O . LEU A 1 271 ? 1.503 -10.476 -12.383 1.00 89.44 271 LEU A O 1
ATOM 2122 N N . SER A 1 272 ? -0.254 -9.386 -11.483 1.00 86.94 272 SER A N 1
ATOM 2123 C CA . SER A 1 272 ? -1.030 -9.261 -12.722 1.00 86.94 272 SER A CA 1
ATOM 2124 C C . SER A 1 272 ? -0.363 -8.355 -13.764 1.00 86.94 272 SER A C 1
ATOM 2126 O O . SER A 1 272 ? -0.541 -8.563 -14.964 1.00 86.94 272 SER A O 1
ATOM 2128 N N . ILE A 1 273 ? 0.449 -7.384 -13.326 1.00 90.94 273 ILE A N 1
ATOM 2129 C CA . ILE A 1 273 ? 1.122 -6.433 -14.224 1.00 90.94 273 ILE A CA 1
ATOM 2130 C C . ILE A 1 273 ? 2.519 -6.898 -14.657 1.00 90.94 273 ILE A C 1
ATOM 2132 O O . ILE A 1 273 ? 3.074 -6.374 -15.628 1.00 90.94 273 ILE A O 1
ATOM 2136 N N . VAL A 1 274 ? 3.097 -7.890 -13.970 1.00 89.94 274 VAL A N 1
ATOM 2137 C CA . VAL A 1 274 ? 4.459 -8.365 -14.241 1.00 89.94 274 VAL A CA 1
ATOM 2138 C C . VAL A 1 274 ? 4.500 -9.189 -15.524 1.00 89.94 274 VAL A C 1
ATOM 2140 O O . VAL A 1 274 ? 3.772 -10.168 -15.687 1.00 89.94 274 VAL A O 1
ATOM 2143 N N . ARG A 1 275 ? 5.415 -8.829 -16.430 1.00 83.88 275 ARG A N 1
ATOM 2144 C CA . ARG A 1 275 ? 5.636 -9.542 -17.695 1.00 83.88 275 ARG A CA 1
ATOM 2145 C C . ARG A 1 275 ? 6.895 -10.404 -17.630 1.00 83.88 275 ARG A C 1
ATOM 2147 O O . ARG A 1 275 ? 7.986 -9.874 -17.444 1.00 83.88 275 ARG A O 1
ATOM 2154 N N . GLY A 1 276 ? 6.744 -11.698 -17.908 1.00 84.00 276 GLY A N 1
ATOM 2155 C CA . GLY A 1 276 ? 7.837 -12.671 -17.991 1.00 84.00 276 GLY A CA 1
ATOM 2156 C C . GLY A 1 276 ? 8.026 -13.480 -16.706 1.00 84.00 276 GLY A C 1
ATOM 2157 O O . GLY A 1 276 ? 8.040 -12.926 -15.609 1.00 84.00 276 GLY A O 1
ATOM 2158 N N . ALA A 1 277 ? 8.202 -14.795 -16.859 1.00 83.56 277 ALA A N 1
ATOM 2159 C CA . ALA A 1 277 ? 8.268 -15.749 -15.750 1.00 83.56 277 ALA A CA 1
ATOM 2160 C C . ALA A 1 277 ? 9.414 -15.455 -14.765 1.00 83.56 277 ALA A C 1
ATOM 2162 O O . ALA A 1 277 ? 9.205 -15.432 -13.556 1.00 83.56 277 ALA A O 1
ATOM 2163 N N . SER A 1 278 ? 10.612 -15.144 -15.275 1.00 86.06 278 SER A N 1
ATOM 2164 C CA . SER A 1 278 ? 11.782 -14.838 -14.436 1.00 86.06 278 SER A CA 1
ATOM 2165 C C . SER A 1 278 ? 11.568 -13.596 -13.562 1.00 86.06 278 SER A C 1
ATOM 2167 O O . SER A 1 278 ? 11.789 -13.646 -12.354 1.00 86.06 278 SER A O 1
ATOM 2169 N N . THR A 1 279 ? 11.064 -12.502 -14.141 1.00 88.44 279 THR A N 1
ATOM 2170 C CA . THR A 1 279 ? 10.732 -11.280 -13.395 1.00 88.44 279 THR A CA 1
ATOM 2171 C C . THR A 1 279 ? 9.644 -11.550 -12.362 1.00 88.44 279 THR A C 1
ATOM 2173 O O . THR A 1 279 ? 9.743 -11.099 -11.225 1.00 88.44 279 THR A O 1
ATOM 2176 N N . LYS A 1 280 ? 8.623 -12.329 -12.732 1.00 88.00 280 LYS A N 1
ATOM 2177 C CA . LYS A 1 280 ? 7.535 -12.700 -11.827 1.00 88.00 280 LYS A CA 1
ATOM 2178 C C . LYS A 1 280 ? 8.045 -13.488 -10.625 1.00 88.00 280 LYS A C 1
ATOM 2180 O O . LYS A 1 280 ? 7.692 -13.140 -9.505 1.00 88.00 280 LYS A O 1
ATOM 2185 N N . LYS A 1 281 ? 8.941 -14.458 -10.834 1.00 86.12 281 LYS A N 1
ATOM 2186 C CA . LYS A 1 281 ? 9.605 -15.200 -9.753 1.00 86.12 281 LYS A CA 1
ATOM 2187 C C . LYS A 1 281 ? 10.340 -14.269 -8.784 1.00 86.12 281 LYS A C 1
ATOM 2189 O O . LYS A 1 281 ? 10.110 -14.352 -7.584 1.00 86.12 281 LYS A O 1
ATOM 2194 N N . GLN A 1 282 ? 11.136 -13.329 -9.296 1.00 88.88 282 GLN A N 1
ATOM 2195 C CA . GLN A 1 282 ? 11.845 -12.358 -8.452 1.00 88.88 282 GLN A CA 1
ATOM 2196 C C . GLN A 1 282 ? 10.888 -11.476 -7.633 1.00 88.88 282 GLN A C 1
ATOM 2198 O O . GLN A 1 282 ? 11.130 -11.234 -6.453 1.00 88.88 282 GLN A O 1
ATOM 2203 N N . VAL A 1 283 ? 9.792 -11.002 -8.237 1.00 90.50 283 VAL A N 1
ATOM 2204 C CA . VAL A 1 283 ? 8.779 -10.205 -7.523 1.00 90.50 283 VAL A CA 1
ATOM 2205 C C . VAL A 1 283 ? 8.096 -11.042 -6.438 1.00 90.50 283 VAL A C 1
ATOM 2207 O O . VAL A 1 283 ? 7.902 -10.553 -5.330 1.00 90.50 283 VAL A O 1
ATOM 2210 N N . VAL A 1 284 ? 7.779 -12.310 -6.709 1.00 87.88 284 VAL A N 1
ATOM 2211 C CA . VAL A 1 284 ? 7.185 -13.211 -5.708 1.00 87.88 284 VAL A CA 1
ATOM 2212 C C . VAL A 1 284 ? 8.133 -13.452 -4.543 1.00 87.88 284 VAL A C 1
ATOM 2214 O O . VAL A 1 284 ? 7.706 -13.346 -3.400 1.00 87.88 284 VAL A O 1
ATOM 2217 N N . GLU A 1 285 ? 9.415 -13.701 -4.806 1.00 86.50 285 GLU A N 1
ATOM 2218 C CA . GLU A 1 285 ? 10.423 -13.848 -3.752 1.00 86.50 285 GLU A CA 1
ATOM 2219 C C . GLU A 1 285 ? 10.529 -12.580 -2.889 1.00 86.50 285 GLU A C 1
ATOM 2221 O O . GLU A 1 285 ? 10.644 -12.674 -1.667 1.00 86.50 285 GLU A O 1
ATOM 2226 N N . GLN A 1 286 ? 10.449 -11.387 -3.493 1.00 89.00 286 GLN A N 1
ATOM 2227 C CA . GLN A 1 286 ? 10.413 -10.125 -2.743 1.00 89.00 286 GLN A CA 1
ATOM 2228 C C . GLN A 1 286 ? 9.160 -10.015 -1.865 1.00 89.00 286 GLN A C 1
ATOM 2230 O O . GLN A 1 286 ? 9.272 -9.655 -0.695 1.00 89.00 286 GLN A O 1
ATOM 2235 N N . LEU A 1 287 ? 7.981 -10.348 -2.399 1.00 89.81 287 LEU A N 1
ATOM 2236 C CA . LEU A 1 287 ? 6.719 -10.281 -1.658 1.00 89.81 287 LEU A CA 1
ATOM 2237 C C . LEU A 1 287 ? 6.649 -11.333 -0.541 1.00 89.81 287 LEU A C 1
ATOM 2239 O O . LEU A 1 287 ? 6.172 -11.019 0.543 1.00 89.81 287 LEU A O 1
ATOM 2243 N N . GLN A 1 288 ? 7.181 -12.542 -0.749 1.00 85.31 288 GLN A N 1
ATOM 2244 C CA . GLN A 1 288 ? 7.297 -13.565 0.299 1.00 85.31 288 GLN A CA 1
ATOM 2245 C C . GLN A 1 288 ? 8.159 -13.079 1.469 1.00 85.31 288 GLN A C 1
ATOM 2247 O O . GLN A 1 288 ? 7.757 -13.233 2.620 1.00 85.31 288 GLN A O 1
ATOM 2252 N N . ARG A 1 289 ? 9.296 -12.427 1.183 1.00 85.50 289 ARG A N 1
ATOM 2253 C CA . ARG A 1 289 ? 10.148 -11.817 2.218 1.00 85.50 289 ARG A CA 1
ATOM 2254 C C . ARG A 1 289 ? 9.467 -10.658 2.945 1.00 85.50 289 ARG A C 1
ATOM 2256 O O . ARG A 1 289 ? 9.790 -10.408 4.095 1.00 85.50 289 ARG A O 1
ATOM 2263 N N . GLU A 1 290 ? 8.546 -9.933 2.312 1.00 87.44 290 GLU A N 1
ATOM 2264 C CA . GLU A 1 290 ? 7.735 -8.941 3.032 1.00 87.44 290 GLU A CA 1
ATOM 2265 C C . GLU A 1 290 ? 6.654 -9.603 3.900 1.00 87.44 290 GLU A C 1
ATOM 2267 O O . GLU A 1 290 ? 6.405 -9.148 5.011 1.00 87.44 290 GLU A O 1
ATOM 2272 N N . ILE A 1 291 ? 6.012 -10.684 3.442 1.00 83.00 291 ILE A N 1
ATOM 2273 C CA . ILE A 1 291 ? 5.011 -11.404 4.251 1.00 83.00 291 ILE A CA 1
ATOM 2274 C C . ILE A 1 291 ? 5.663 -11.998 5.508 1.00 83.00 291 ILE A C 1
ATOM 2276 O O . ILE A 1 291 ? 5.103 -11.902 6.608 1.00 83.00 291 ILE A O 1
ATOM 2280 N N . ASP A 1 292 ? 6.845 -12.594 5.343 1.00 76.81 292 ASP A N 1
ATOM 2281 C CA . ASP A 1 292 ? 7.641 -13.139 6.435 1.00 76.81 292 ASP A CA 1
ATOM 2282 C C . ASP A 1 292 ? 9.148 -12.895 6.217 1.00 76.81 292 ASP A C 1
ATOM 2284 O O . ASP A 1 292 ? 9.819 -13.682 5.544 1.00 76.81 292 ASP A O 1
ATOM 2288 N N . PRO A 1 293 ? 9.702 -11.821 6.809 1.00 73.12 293 PRO A N 1
ATOM 2289 C CA . PRO A 1 293 ? 11.122 -11.486 6.686 1.00 73.12 293 PRO A CA 1
ATOM 2290 C C . PRO A 1 293 ? 12.084 -12.534 7.256 1.00 73.12 293 PRO A C 1
ATOM 2292 O O . PRO A 1 293 ? 13.266 -12.514 6.918 1.00 73.12 293 PRO A O 1
ATOM 2295 N N . PHE A 1 294 ? 11.606 -13.431 8.125 1.00 67.69 294 PHE A N 1
ATOM 2296 C CA . PHE A 1 294 ? 12.439 -14.399 8.852 1.00 67.69 294 PHE A CA 1
ATOM 2297 C C . PHE A 1 294 ? 12.432 -15.786 8.222 1.00 67.69 294 PHE A C 1
A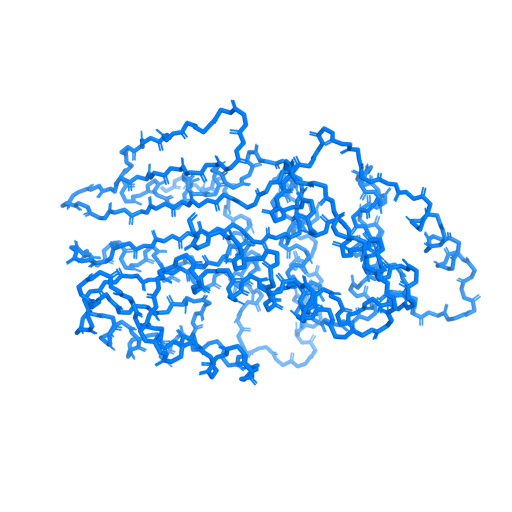TOM 2299 O O . PHE A 1 294 ? 13.204 -16.657 8.627 1.00 67.69 294 PHE A O 1
ATOM 2306 N N . ARG A 1 295 ? 11.562 -16.003 7.237 1.00 67.50 295 ARG A N 1
ATOM 2307 C CA . ARG A 1 295 ? 11.391 -17.293 6.592 1.00 67.50 295 ARG A CA 1
ATOM 2308 C C . ARG A 1 295 ? 12.116 -17.325 5.255 1.00 67.50 295 ARG A C 1
ATOM 2310 O O . ARG A 1 295 ? 12.070 -16.380 4.470 1.00 67.50 295 ARG A O 1
ATOM 2317 N N . ASN A 1 296 ? 12.765 -18.454 4.973 1.00 65.81 296 ASN A N 1
ATOM 2318 C CA . ASN A 1 296 ? 13.336 -18.683 3.652 1.00 65.81 296 ASN A CA 1
ATOM 2319 C C . ASN A 1 296 ? 12.212 -18.670 2.600 1.00 65.81 296 ASN A C 1
ATOM 2321 O O . ASN A 1 296 ? 11.203 -19.356 2.799 1.00 65.81 296 ASN A O 1
ATOM 2325 N N . PRO A 1 297 ? 12.370 -17.921 1.493 1.00 60.78 297 PRO A N 1
ATOM 2326 C CA . PRO A 1 297 ? 11.403 -17.927 0.405 1.00 60.78 297 PRO A CA 1
ATOM 2327 C C . PRO A 1 297 ? 11.170 -19.352 -0.094 1.00 60.78 297 PRO A C 1
ATOM 2329 O O . PRO A 1 297 ? 12.122 -20.122 -0.253 1.00 60.78 297 PRO A O 1
ATOM 2332 N N . LEU A 1 298 ? 9.911 -19.701 -0.356 1.00 61.44 298 LEU A N 1
ATOM 2333 C CA . LEU A 1 298 ? 9.599 -20.976 -0.990 1.00 61.44 298 LEU A CA 1
ATOM 2334 C C . LEU A 1 298 ? 10.077 -20.934 -2.440 1.00 61.44 298 LEU A C 1
ATOM 2336 O O . LEU A 1 298 ? 9.872 -19.946 -3.148 1.00 61.44 298 LEU A O 1
ATOM 2340 N N . THR A 1 299 ? 10.697 -22.019 -2.894 1.00 59.38 299 THR A N 1
ATOM 2341 C CA . THR A 1 299 ? 11.115 -22.139 -4.288 1.00 59.38 299 THR A CA 1
ATOM 2342 C C . THR A 1 299 ? 9.870 -22.182 -5.165 1.00 59.38 299 THR A C 1
ATOM 2344 O O . THR A 1 299 ? 9.076 -23.115 -5.091 1.00 59.38 299 THR A O 1
ATOM 2347 N N . VAL A 1 300 ? 9.669 -21.142 -5.974 1.00 58.12 300 VAL A N 1
ATOM 2348 C CA . VAL A 1 300 ? 8.594 -21.140 -6.964 1.00 58.12 300 VAL A CA 1
ATOM 2349 C C . VAL A 1 300 ? 9.103 -21.854 -8.209 1.00 58.12 300 VAL A C 1
ATOM 2351 O O . VAL A 1 300 ? 9.897 -21.295 -8.980 1.00 58.12 300 VAL A O 1
ATOM 2354 N N . ASP A 1 301 ? 8.674 -23.104 -8.358 1.00 48.88 301 ASP A N 1
ATOM 2355 C CA . ASP A 1 301 ? 8.913 -23.922 -9.538 1.00 48.88 301 ASP A CA 1
ATOM 2356 C C . ASP A 1 301 ? 7.666 -23.886 -10.431 1.00 48.88 301 ASP A C 1
ATOM 2358 O O . ASP A 1 301 ? 6.609 -24.398 -10.074 1.00 48.88 301 ASP A O 1
ATOM 2362 N N . SER A 1 302 ? 7.827 -23.296 -11.619 1.00 47.50 302 SER A N 1
ATOM 2363 C CA . SER A 1 302 ? 6.873 -23.227 -12.742 1.00 47.50 302 SER A CA 1
ATOM 2364 C C . SER A 1 302 ? 5.716 -22.210 -12.674 1.00 47.50 302 SER A C 1
ATOM 2366 O O . SER A 1 302 ? 5.345 -21.696 -11.624 1.00 47.50 302 SER A O 1
ATOM 2368 N N . ASP A 1 303 ? 5.183 -21.904 -13.866 1.00 48.69 303 ASP A N 1
ATOM 2369 C CA . ASP A 1 303 ? 4.164 -20.895 -14.211 1.00 48.69 303 ASP A CA 1
ATOM 2370 C C . ASP A 1 303 ? 2.754 -21.152 -13.625 1.00 48.69 303 ASP A C 1
ATOM 2372 O O . ASP A 1 303 ? 1.763 -20.604 -14.119 1.00 48.69 303 ASP A O 1
ATOM 2376 N N . HIS A 1 304 ? 2.631 -21.985 -12.589 1.00 45.97 304 HIS A N 1
ATOM 2377 C CA . HIS A 1 304 ? 1.350 -22.330 -11.980 1.00 45.97 304 HIS A CA 1
ATOM 2378 C C . HIS A 1 304 ? 0.956 -21.441 -10.796 1.00 45.97 304 HIS A C 1
ATOM 2380 O O . HIS A 1 304 ? 1.763 -20.764 -10.166 1.00 45.97 304 HIS A O 1
ATOM 2386 N N . ASP A 1 305 ? -0.359 -21.414 -10.605 1.00 52.06 305 ASP A N 1
ATOM 2387 C CA . ASP A 1 305 ? -1.191 -20.507 -9.825 1.00 52.06 305 ASP A CA 1
ATOM 2388 C C . ASP A 1 305 ? -0.516 -19.940 -8.560 1.00 52.06 305 ASP A C 1
ATOM 2390 O O . ASP A 1 305 ? -0.506 -20.561 -7.502 1.00 52.06 305 ASP A O 1
ATOM 2394 N N . PHE A 1 306 ? 0.062 -18.737 -8.653 1.00 53.25 306 PHE A N 1
ATOM 2395 C CA . PHE A 1 306 ? 0.763 -18.082 -7.536 1.00 53.25 306 PHE A CA 1
ATOM 2396 C C . PHE A 1 306 ? -0.130 -17.884 -6.303 1.00 53.25 306 PHE A C 1
ATOM 2398 O O . PHE A 1 306 ? 0.378 -17.844 -5.180 1.00 53.25 306 PHE A O 1
ATOM 2405 N N . SER A 1 307 ? -1.449 -17.801 -6.509 1.00 48.19 307 SER A N 1
ATOM 2406 C CA . SER A 1 307 ? -2.441 -17.799 -5.434 1.00 48.19 307 SER A CA 1
ATOM 2407 C C . SER A 1 307 ? -2.324 -19.079 -4.586 1.00 48.19 307 SER A C 1
ATOM 2409 O O . SER A 1 307 ? -2.272 -19.004 -3.359 1.00 48.19 307 SER A O 1
ATOM 2411 N N . SER A 1 308 ? -2.126 -20.241 -5.222 1.00 49.16 308 SER A N 1
ATOM 2412 C CA . SER A 1 308 ? -1.942 -21.548 -4.577 1.00 49.16 308 SER A CA 1
ATOM 2413 C C . SER A 1 308 ? -0.602 -21.714 -3.851 1.00 49.16 308 SER A C 1
ATOM 2415 O O . SER A 1 308 ? -0.525 -22.514 -2.924 1.00 49.16 308 SER A O 1
ATOM 2417 N N . THR A 1 309 ? 0.430 -20.939 -4.203 1.00 50.88 309 THR A N 1
ATOM 2418 C CA . THR A 1 309 ? 1.753 -20.974 -3.543 1.00 50.88 309 THR A CA 1
ATOM 2419 C C . THR A 1 309 ? 1.836 -20.010 -2.359 1.00 50.88 309 THR A C 1
ATOM 2421 O O . THR A 1 309 ? 2.542 -20.266 -1.384 1.00 50.88 309 THR A O 1
ATOM 2424 N N . LEU A 1 310 ? 1.109 -18.892 -2.419 1.00 53.88 310 LEU A N 1
ATOM 2425 C CA . LEU A 1 310 ? 1.103 -17.883 -1.359 1.00 53.88 310 LEU A CA 1
ATOM 2426 C C . LEU A 1 310 ? 0.055 -18.174 -0.277 1.00 53.88 310 LEU A C 1
ATOM 2428 O O . LEU A 1 310 ? 0.315 -17.899 0.890 1.00 53.88 310 LEU A O 1
ATOM 2432 N N . LEU A 1 311 ? -1.081 -18.792 -0.625 1.00 53.34 311 LEU A N 1
ATOM 2433 C CA . LEU A 1 311 ? -2.104 -19.215 0.341 1.00 53.34 311 LEU A CA 1
ATOM 2434 C C . LEU A 1 311 ? -1.550 -20.140 1.450 1.00 53.34 311 LEU A C 1
ATOM 2436 O O . LEU A 1 311 ? -1.853 -19.879 2.609 1.00 53.34 311 LEU A O 1
ATOM 2440 N N . PRO A 1 312 ? -0.728 -21.175 1.174 1.00 50.50 312 PRO A N 1
ATOM 2441 C CA . PRO A 1 312 ? -0.104 -22.003 2.210 1.00 50.50 312 PRO A CA 1
ATOM 2442 C C . PRO A 1 312 ? 0.919 -21.245 3.062 1.00 50.50 312 PRO A C 1
ATOM 2444 O O . PRO A 1 312 ? 0.941 -21.417 4.277 1.00 50.50 312 PRO A O 1
ATOM 2447 N N . PHE A 1 313 ? 1.722 -20.363 2.450 1.00 48.75 313 PHE A N 1
ATOM 2448 C CA . PHE A 1 313 ? 2.700 -19.526 3.165 1.00 48.75 313 PHE A CA 1
ATOM 2449 C C . PHE A 1 313 ? 2.027 -18.603 4.189 1.00 48.75 313 PHE A C 1
ATOM 2451 O O . PHE A 1 313 ? 2.580 -18.305 5.244 1.00 48.75 313 PHE A O 1
ATOM 2458 N N . VAL A 1 314 ? 0.814 -18.173 3.859 1.00 50.62 314 VAL A N 1
ATOM 2459 C CA . VAL A 1 314 ? -0.046 -17.345 4.691 1.00 50.62 314 VAL A CA 1
ATOM 2460 C C . VAL A 1 314 ? -0.811 -18.186 5.735 1.00 50.62 314 VAL A C 1
ATOM 2462 O O . VAL A 1 314 ? -0.864 -17.807 6.901 1.00 50.62 314 VAL A O 1
ATOM 2465 N N . LYS A 1 315 ? -1.325 -19.370 5.368 1.00 45.59 315 LYS A N 1
ATOM 2466 C CA . LYS A 1 315 ? -2.108 -20.261 6.252 1.00 45.59 315 LYS A CA 1
ATOM 2467 C C . LYS A 1 315 ? -1.302 -21.019 7.309 1.00 45.59 315 LYS A C 1
ATOM 2469 O O . LYS A 1 315 ? -1.864 -21.360 8.343 1.00 45.59 315 LYS A O 1
ATOM 2474 N N . GLU A 1 316 ? -0.008 -21.272 7.112 1.00 47.75 316 GLU A N 1
ATOM 2475 C CA . GLU A 1 316 ? 0.821 -21.946 8.131 1.00 47.75 316 GLU A CA 1
ATOM 2476 C C . GLU A 1 316 ? 0.997 -21.136 9.435 1.00 47.75 316 GLU A C 1
ATOM 2478 O O . GLU A 1 316 ? 1.571 -21.644 10.393 1.00 47.75 316 GLU A O 1
ATOM 2483 N N . LYS A 1 317 ? 0.460 -19.908 9.513 1.00 41.47 317 LYS A N 1
ATOM 24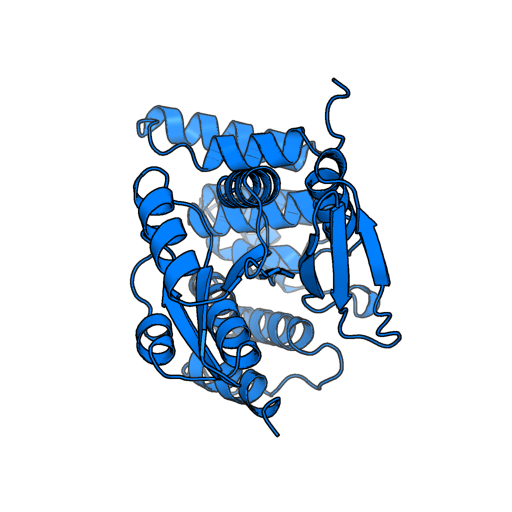84 C CA . LYS A 1 317 ? 0.346 -19.115 10.750 1.00 41.47 317 LYS A CA 1
ATOM 2485 C C . LYS A 1 317 ? -0.902 -19.396 11.599 1.00 41.47 317 LYS A C 1
ATOM 2487 O O . LYS A 1 317 ? -1.114 -18.691 12.580 1.00 41.47 317 LYS A O 1
ATOM 2492 N N . GLY A 1 318 ? -1.707 -20.396 11.240 1.00 35.38 318 GLY A N 1
ATOM 2493 C CA . GLY A 1 318 ? -2.893 -20.816 11.996 1.00 35.38 318 GLY A CA 1
ATOM 2494 C C . GLY A 1 318 ? -2.694 -21.975 12.985 1.00 35.38 318 GLY A C 1
ATOM 2495 O O . GLY A 1 318 ? -3.696 -22.478 13.484 1.00 35.38 318 GLY A O 1
ATOM 2496 N N . ASN A 1 319 ? -1.456 -22.417 13.249 1.00 27.23 319 ASN A N 1
ATOM 2497 C CA . ASN A 1 319 ? -1.147 -23.468 14.234 1.00 27.23 319 ASN A CA 1
ATOM 2498 C C . ASN A 1 319 ? -0.377 -22.921 15.436 1.00 27.23 319 ASN A C 1
ATOM 2500 O O . ASN A 1 319 ? 0.632 -22.216 15.204 1.00 27.23 319 ASN A O 1
#

Radius of gyration: 19.54 Å; chains: 1; bounding box: 45×49×56 Å

Foldseek 3Di:
DPCQLCNLLLCLQLLLLPPPADPVRNVVNLVVSLVSLLPRPLPQQSLLLLLLSCLVVVALCSLLVSCVSCVVVVNNLVSLLSLVLNCPDPVPVVSVVSNVVSVPDDDDLVQQFAAKEWEWEDDPFWIWIFIAGPDPDRDRDTDTGGLVCPLSVVVVVVSPGHHDNFAHEYEYECQPPDPSSLVSLVSVQSRSSRRYQAEYEYAPVVLVVSVVVCLVPFGSYWYWHDDPQWIATPGGNSPDDDDVLVVVRRDTHHPLLNSLSVRVVSVCSSLVSGDDDSSSQSSQQSVLCRNPVPDHRDDDDDPDDVSVVSSVSSVVVVD

pLDDT: mean 81.65, std 15.83, range [27.23, 97.31]

Secondary structure (DSSP, 8-state):
-PPPTTHHHHHHHHHHH-TT--HHHHHHHHHHHHHHHHH-S-HHHHHHHHHHHHHHH--HHHHHHHHHHHHHTT-GGGGHHHHTTT-S-TT-HHHHHHHHHHHT----GGG--PPPEEEEEE-SS-EEEEEE--SSS---EEEEE-HHHHHHHHHHHHHTS---SSPEEEEEE-TT--HHHHHHHHHHHT-TT-SEEEEEEEEHHHHHHHHHHHTTS--SEEEEEEETTEEEEEE--S-----HHHHHTTS-B-HHHHHHHHHHHHHHHHHHH--SHHHHHHHHHHHHHHH-TTSPPP---SSS-HHHHHHHHHHGGG-

Sequence (319 aa):
MTVSEYSELLSAGNDFGRRNDGVRSSSRKSARVSKMLYESKHKPLSFRMLVQQALREGTPHRFRFITDVFCKADIAWAALPFARAGITDSKSQWQIRRAKEVEGKSRPPETVIGPKTVEVTCHTHSCTVKVHARGAASYDKVLDVSFDNLSPQLYSILDGEPFKFLNDTVIFDVASACEEFLSILEGLGRNELLPVDLYCVGPLHQIAGLMGRDRQHPSTIHFIAREAENVVYLGADSGQADSGVTVALRKSMQLSEVIDLIRLQKVEQILSIVRGASTKKQVVEQLQREIDPFRNPLTVDSDHDFSSTLLPFVKEKGN

Organism: NCBI:txid38286